Protein AF-R2SJ13-F1 (afdb_monomer_lite)

Structure (mmCIF, N/CA/C/O backbone):
data_AF-R2SJ13-F1
#
_entry.id   AF-R2SJ13-F1
#
loop_
_atom_site.group_PDB
_atom_site.id
_atom_site.type_symbol
_atom_site.label_atom_id
_atom_site.label_alt_id
_atom_site.label_comp_id
_atom_site.label_asym_id
_atom_site.label_entity_id
_atom_site.label_seq_id
_atom_site.pdbx_PDB_ins_code
_atom_site.Cartn_x
_atom_site.Cartn_y
_atom_site.Cartn_z
_atom_site.occupancy
_atom_site.B_iso_or_equiv
_atom_site.auth_seq_id
_atom_site.auth_comp_id
_atom_site.auth_asym_id
_atom_site.auth_atom_id
_atom_site.pdbx_PDB_model_num
ATOM 1 N N . MET A 1 1 ? 2.625 13.855 24.232 1.00 56.56 1 MET A N 1
ATOM 2 C CA . MET A 1 1 ? 3.523 14.333 23.166 1.00 56.56 1 MET A CA 1
ATOM 3 C C . MET A 1 1 ? 4.758 14.842 23.858 1.00 56.56 1 MET A C 1
ATOM 5 O O . MET A 1 1 ? 4.606 15.605 24.806 1.00 56.56 1 MET A O 1
ATOM 9 N N . ASN A 1 2 ? 5.931 14.376 23.457 1.00 61.00 2 ASN A N 1
ATOM 10 C CA . ASN A 1 2 ? 7.183 14.920 23.952 1.00 61.00 2 ASN A CA 1
ATOM 11 C C . ASN A 1 2 ? 7.449 16.258 23.220 1.00 61.00 2 ASN A C 1
ATOM 13 O O . ASN A 1 2 ? 7.548 16.245 21.994 1.00 61.00 2 ASN A O 1
ATOM 17 N N . PRO A 1 3 ? 7.509 17.419 23.908 1.00 66.62 3 PRO A N 1
ATOM 18 C CA . PRO A 1 3 ? 7.764 18.714 23.265 1.00 66.62 3 PRO A CA 1
ATOM 19 C C . PRO A 1 3 ? 9.236 18.900 22.865 1.00 66.62 3 PRO A C 1
ATOM 21 O O . PRO A 1 3 ? 9.603 19.948 22.341 1.00 66.62 3 PRO A O 1
ATOM 24 N N . LYS A 1 4 ? 10.088 17.912 23.151 1.00 76.06 4 LYS A N 1
ATOM 25 C CA . LYS A 1 4 ? 11.525 17.958 22.912 1.00 76.06 4 LYS A CA 1
ATOM 26 C C . LYS A 1 4 ? 11.822 17.884 21.413 1.00 76.06 4 LYS A C 1
ATOM 28 O O . LYS A 1 4 ? 11.434 16.935 20.730 1.00 76.06 4 LYS A O 1
ATOM 33 N N . THR A 1 5 ? 12.532 18.896 20.931 1.00 80.62 5 THR A N 1
ATOM 34 C CA . THR A 1 5 ? 13.135 18.920 19.599 1.00 80.62 5 THR A CA 1
ATOM 35 C C . THR A 1 5 ? 14.563 18.408 19.712 1.00 80.62 5 THR A C 1
ATOM 37 O O . THR A 1 5 ? 15.322 18.864 20.566 1.00 80.62 5 THR A O 1
ATOM 40 N N . TYR A 1 6 ? 14.925 17.454 18.862 1.00 83.44 6 TYR A N 1
ATOM 41 C CA . TYR A 1 6 ? 16.271 16.891 18.796 1.00 83.44 6 TYR A CA 1
ATOM 42 C C . TYR A 1 6 ? 16.962 17.468 17.573 1.00 83.44 6 TYR A C 1
ATOM 44 O O . TYR A 1 6 ? 16.476 17.274 16.463 1.00 83.44 6 TYR A O 1
ATOM 52 N N . GLU A 1 7 ? 18.078 18.154 17.777 1.00 86.19 7 GLU A N 1
ATOM 53 C CA . GLU A 1 7 ? 18.908 18.717 16.716 1.00 86.19 7 GLU A CA 1
ATOM 54 C C . GLU A 1 7 ? 20.268 18.030 16.736 1.00 86.19 7 GLU A C 1
ATOM 56 O O . GLU A 1 7 ? 20.915 17.935 17.780 1.00 86.19 7 GLU A O 1
ATOM 61 N N . PHE A 1 8 ? 20.673 17.486 15.595 1.00 86.50 8 PHE A N 1
ATOM 62 C CA . PHE A 1 8 ? 21.932 16.772 15.461 1.00 86.50 8 PHE A CA 1
ATOM 63 C C . PHE A 1 8 ? 22.395 16.763 14.010 1.00 86.50 8 PHE A C 1
ATOM 65 O O . PHE A 1 8 ? 21.634 16.975 13.067 1.00 86.50 8 PHE A O 1
ATOM 72 N N . THR A 1 9 ? 23.672 16.468 13.843 1.00 87.00 9 THR A N 1
ATOM 73 C CA . THR A 1 9 ? 24.300 16.316 12.539 1.00 87.00 9 THR A CA 1
ATOM 74 C C . THR A 1 9 ? 24.380 14.833 12.199 1.00 87.00 9 THR A C 1
ATOM 76 O O . THR A 1 9 ? 24.805 14.035 13.035 1.00 87.00 9 THR A O 1
ATOM 79 N N . ALA A 1 10 ? 23.982 14.451 10.986 1.00 86.50 10 ALA A N 1
ATOM 80 C CA . ALA A 1 10 ? 24.002 13.057 10.553 1.00 86.50 10 ALA A CA 1
ATOM 81 C C . ALA A 1 10 ? 24.515 12.894 9.124 1.00 86.50 10 ALA A C 1
ATOM 83 O O . ALA A 1 10 ? 24.257 13.721 8.251 1.00 86.50 10 ALA A O 1
ATOM 84 N N . GLU A 1 11 ? 25.219 11.790 8.893 1.00 88.94 11 GLU A N 1
ATOM 85 C CA . GLU A 1 11 ? 25.640 11.363 7.563 1.00 88.94 11 GLU A CA 1
ATOM 86 C C . GLU A 1 11 ? 24.497 10.623 6.858 1.00 88.94 11 GLU A C 1
ATOM 88 O O . GLU A 1 11 ? 23.836 9.751 7.434 1.00 88.94 11 GLU A O 1
ATOM 93 N N . ILE A 1 12 ? 24.273 10.955 5.588 1.00 88.50 12 ILE A N 1
ATOM 94 C CA . ILE A 1 12 ? 23.292 10.283 4.744 1.00 88.50 12 ILE A CA 1
ATOM 95 C C . ILE A 1 12 ? 23.829 8.906 4.347 1.00 88.50 12 ILE A C 1
ATOM 97 O O . ILE A 1 12 ? 24.702 8.787 3.490 1.00 88.50 12 ILE A O 1
ATOM 101 N N . LYS A 1 13 ? 23.242 7.837 4.882 1.00 85.81 13 LYS A N 1
ATOM 102 C CA . LYS A 1 13 ? 23.586 6.458 4.516 1.00 85.81 13 LYS A CA 1
ATOM 103 C C . LYS A 1 13 ? 22.750 5.975 3.337 1.00 85.81 13 LYS A C 1
ATOM 105 O O . LYS A 1 13 ? 21.549 6.240 3.245 1.00 85.81 13 LYS A O 1
ATOM 110 N N . LYS A 1 14 ? 23.382 5.246 2.415 1.00 84.81 14 LYS A N 1
ATOM 111 C CA . LYS A 1 14 ? 22.712 4.619 1.267 1.00 84.81 14 LYS A CA 1
ATOM 112 C C . LYS A 1 14 ? 22.215 3.225 1.643 1.00 84.81 14 LYS A C 1
ATOM 114 O O . LYS A 1 14 ? 22.939 2.463 2.273 1.00 84.81 14 LYS A O 1
ATOM 119 N N . VAL A 1 15 ? 21.019 2.857 1.193 1.00 78.19 15 VAL A N 1
ATOM 120 C CA . VAL A 1 15 ? 20.579 1.456 1.217 1.00 78.19 15 VAL A CA 1
ATOM 121 C C . VAL A 1 15 ? 21.262 0.718 0.062 1.00 78.19 15 VAL A C 1
ATOM 123 O O . VAL A 1 15 ? 21.173 1.151 -1.084 1.00 78.19 15 VAL A O 1
ATOM 126 N N . THR A 1 16 ? 21.953 -0.387 0.342 1.00 62.09 16 THR A N 1
ATOM 127 C CA . THR A 1 16 ? 22.788 -1.112 -0.637 1.00 62.09 16 THR A CA 1
ATOM 128 C C . THR A 1 16 ? 22.018 -1.645 -1.850 1.00 62.09 16 THR A C 1
ATOM 130 O O . THR A 1 16 ? 22.594 -1.720 -2.930 1.00 62.09 16 THR A O 1
ATOM 133 N N . ASP A 1 17 ? 20.713 -1.898 -1.711 1.00 60.38 17 ASP A N 1
ATOM 134 C CA . ASP A 1 17 ? 19.882 -2.530 -2.751 1.00 60.38 17 ASP A CA 1
ATOM 135 C C . ASP A 1 17 ? 18.768 -1.627 -3.322 1.00 60.38 17 ASP A C 1
ATOM 137 O O . ASP A 1 17 ? 18.013 -2.039 -4.202 1.00 60.38 17 ASP A O 1
ATOM 141 N N . LEU A 1 18 ? 18.628 -0.389 -2.832 1.00 69.81 18 LEU A N 1
ATOM 142 C CA . LEU A 1 18 ? 17.557 0.538 -3.225 1.00 69.81 18 LEU A CA 1
ATOM 143 C C . LEU A 1 18 ? 18.105 1.959 -3.418 1.00 69.81 18 LEU A C 1
ATOM 145 O O . LEU A 1 18 ? 19.034 2.369 -2.733 1.00 69.81 18 LEU A O 1
ATOM 149 N N . ASP A 1 19 ? 17.460 2.782 -4.258 1.00 67.06 19 ASP A N 1
ATOM 150 C CA . ASP A 1 19 ? 17.738 4.237 -4.356 1.00 67.06 19 ASP A CA 1
ATOM 151 C C . ASP A 1 19 ? 17.250 5.019 -3.108 1.00 67.06 19 ASP A C 1
ATOM 153 O O . ASP A 1 19 ? 16.978 6.220 -3.147 1.00 67.06 19 ASP A O 1
ATOM 157 N N . GLY A 1 20 ? 17.083 4.321 -1.983 1.00 75.00 20 GLY A N 1
ATOM 158 C CA . GLY A 1 20 ? 16.737 4.880 -0.688 1.00 75.00 20 GLY A CA 1
ATOM 159 C C . GLY A 1 20 ? 17.986 5.346 0.049 1.00 75.00 20 GLY A C 1
ATOM 160 O O . GLY A 1 20 ? 19.031 4.697 0.012 1.00 75.00 20 GLY A O 1
ATOM 161 N N . ALA A 1 21 ? 17.858 6.466 0.746 1.00 84.19 21 ALA A N 1
ATOM 162 C CA . ALA A 1 21 ? 18.832 6.904 1.727 1.00 84.19 21 ALA A CA 1
ATOM 163 C C . ALA A 1 21 ? 18.150 7.028 3.090 1.00 84.19 21 ALA A C 1
ATOM 165 O O . ALA A 1 21 ? 16.925 7.152 3.171 1.00 84.19 21 ALA A O 1
ATOM 166 N N . TYR A 1 22 ? 18.927 6.976 4.157 1.00 86.31 22 TYR A N 1
ATOM 167 C CA . TYR A 1 22 ? 18.444 7.162 5.516 1.00 86.31 22 TYR A CA 1
ATOM 168 C C . TYR A 1 22 ? 19.508 7.854 6.355 1.00 86.31 22 TYR A C 1
ATOM 170 O O . TYR A 1 22 ? 20.687 7.842 6.014 1.00 86.31 22 TYR A O 1
ATOM 178 N N . ILE A 1 23 ? 19.076 8.444 7.458 1.00 87.50 23 ILE A N 1
ATOM 179 C CA . ILE A 1 23 ? 19.970 8.923 8.508 1.00 87.50 23 ILE A CA 1
ATOM 180 C C . ILE A 1 23 ? 19.674 8.166 9.796 1.00 87.50 23 ILE A C 1
ATOM 182 O O . ILE A 1 23 ? 18.545 7.722 10.038 1.00 87.50 23 ILE A O 1
ATOM 186 N N . GLU A 1 24 ? 20.712 7.986 10.599 1.00 84.19 24 GLU A N 1
ATOM 187 C CA . GLU A 1 24 ? 20.614 7.352 11.906 1.00 84.19 24 GLU A CA 1
ATOM 188 C C . GLU A 1 24 ? 20.291 8.401 12.958 1.00 84.19 24 GLU A C 1
ATOM 190 O O . GLU A 1 24 ? 20.903 9.464 13.010 1.00 84.19 24 GLU A O 1
ATOM 195 N N . PHE A 1 25 ? 19.304 8.093 13.790 1.00 83.12 25 PHE A N 1
ATOM 196 C CA . PHE A 1 25 ? 18.961 8.900 14.942 1.00 83.12 25 PHE A CA 1
ATOM 197 C C . PHE A 1 25 ? 19.855 8.473 16.118 1.00 83.12 25 PHE A C 1
ATOM 199 O O . PHE A 1 25 ? 19.801 7.301 16.506 1.00 83.12 25 PHE A O 1
ATOM 206 N N . PRO A 1 26 ? 20.685 9.377 16.673 1.00 76.75 26 PRO A N 1
ATOM 207 C CA . PRO A 1 26 ? 21.713 9.021 17.653 1.00 76.75 26 PRO A CA 1
ATOM 208 C C . PRO A 1 26 ? 21.170 8.779 19.070 1.00 76.75 26 PRO A C 1
ATOM 210 O O . PRO A 1 26 ? 21.917 8.315 19.925 1.00 76.75 26 PRO A O 1
ATOM 213 N N . TYR A 1 27 ? 19.890 9.071 19.330 1.00 74.38 27 TYR A N 1
ATOM 214 C CA . TYR A 1 27 ? 19.260 8.888 20.642 1.00 74.38 27 TYR A CA 1
ATOM 215 C C . TYR A 1 27 ? 18.411 7.607 20.700 1.00 74.38 27 TYR A C 1
ATOM 217 O O . TYR A 1 27 ? 17.867 7.149 19.687 1.00 74.38 27 TYR A O 1
ATOM 225 N N . ASP A 1 28 ? 18.245 7.035 21.896 1.00 68.50 28 ASP A N 1
ATOM 226 C CA . ASP A 1 28 ? 17.382 5.868 22.084 1.00 68.50 28 ASP A CA 1
ATOM 227 C C . ASP A 1 28 ? 15.898 6.274 22.086 1.00 68.50 28 ASP A C 1
ATOM 229 O O . ASP A 1 28 ? 15.351 6.811 23.049 1.00 68.50 28 ASP A O 1
ATOM 233 N N . VAL A 1 29 ? 15.209 5.983 20.982 1.00 67.31 29 VAL A N 1
ATOM 234 C CA . VAL A 1 29 ? 13.774 6.269 20.813 1.00 67.31 29 VAL A CA 1
ATOM 235 C C . VAL A 1 29 ? 12.906 5.489 21.806 1.00 67.31 29 VAL A C 1
ATOM 237 O O . VAL A 1 29 ? 11.805 5.933 22.131 1.00 67.31 29 VAL A O 1
ATOM 240 N N . LYS A 1 30 ? 13.362 4.331 22.306 1.00 62.84 30 LYS A N 1
ATOM 241 C CA . LYS A 1 30 ? 12.606 3.545 23.288 1.00 62.84 30 LYS A CA 1
ATOM 242 C C . LYS A 1 30 ? 12.596 4.240 24.648 1.00 62.84 30 LYS A C 1
ATOM 244 O O . LYS A 1 30 ? 11.553 4.230 25.297 1.00 62.84 30 LYS A O 1
ATOM 249 N N . GLU A 1 31 ? 13.706 4.860 25.037 1.00 63.66 31 GLU A N 1
ATOM 250 C CA . GLU A 1 31 ? 13.796 5.663 26.262 1.00 63.66 31 GLU A CA 1
ATOM 251 C C . GLU A 1 31 ? 13.065 7.004 26.112 1.00 63.66 31 GLU A C 1
ATOM 253 O O . GLU A 1 31 ? 12.324 7.407 27.003 1.00 63.66 31 GLU A O 1
ATOM 258 N N . GLU A 1 32 ? 13.203 7.665 24.960 1.00 66.06 32 GLU A N 1
ATOM 259 C CA . GLU A 1 32 ? 12.683 9.025 24.753 1.00 66.06 32 GLU A CA 1
ATOM 260 C C . GLU A 1 32 ? 11.190 9.081 24.360 1.00 66.06 32 GLU A C 1
ATOM 262 O O . GLU A 1 32 ? 10.504 10.062 24.657 1.00 66.06 32 GLU A O 1
ATOM 267 N N . PHE A 1 33 ? 10.661 8.048 23.691 1.00 63.84 33 PHE A N 1
ATOM 268 C CA . PHE A 1 33 ? 9.288 8.044 23.155 1.00 63.84 33 PHE A CA 1
ATOM 269 C C . PHE A 1 33 ? 8.451 6.817 23.550 1.00 63.84 33 PHE A C 1
ATOM 271 O O . PHE A 1 33 ? 7.245 6.793 23.282 1.00 63.84 33 PHE A O 1
ATOM 278 N N . GLY A 1 34 ? 9.049 5.780 24.152 1.00 62.34 34 GLY A N 1
ATOM 279 C CA . GLY A 1 34 ? 8.336 4.595 24.653 1.00 62.34 34 GLY A CA 1
ATOM 280 C C . GLY A 1 34 ? 7.628 3.741 23.587 1.00 62.34 34 GLY A C 1
ATOM 281 O O . GLY A 1 34 ? 6.822 2.875 23.928 1.00 62.34 34 GLY A O 1
ATOM 282 N N . LYS A 1 35 ? 7.878 3.978 22.290 1.00 65.31 35 LYS A N 1
ATOM 283 C CA . LYS A 1 35 ? 7.162 3.355 21.160 1.00 65.31 35 LYS A CA 1
ATOM 284 C C . LYS A 1 35 ? 8.138 2.918 20.067 1.00 65.31 35 LYS A C 1
ATOM 286 O O . LYS A 1 35 ? 9.098 3.614 19.771 1.00 65.31 35 LYS A O 1
ATOM 291 N N . GLY A 1 36 ? 7.857 1.787 19.411 1.00 64.50 36 GLY A N 1
ATOM 292 C CA . GLY A 1 36 ? 8.719 1.240 18.347 1.00 64.50 36 GLY A CA 1
ATOM 293 C C . GLY A 1 36 ? 8.619 1.946 16.985 1.00 64.50 36 GLY A C 1
ATOM 294 O O . GLY A 1 36 ? 9.509 1.802 16.149 1.00 64.50 36 GLY A O 1
ATOM 295 N N . ARG A 1 37 ? 7.542 2.704 16.743 1.00 76.88 37 ARG A N 1
ATOM 296 C CA . ARG A 1 37 ? 7.377 3.567 15.566 1.00 76.88 37 ARG A CA 1
ATOM 297 C C . ARG A 1 37 ? 6.822 4.905 16.020 1.00 76.88 37 ARG A C 1
ATOM 299 O O . ARG A 1 37 ? 5.731 4.946 16.586 1.00 76.88 37 ARG A O 1
ATOM 306 N N . VAL A 1 38 ? 7.547 5.979 15.731 1.00 79.25 38 VAL A N 1
ATOM 307 C CA . VAL A 1 38 ? 7.180 7.330 16.168 1.00 79.25 38 VAL A CA 1
ATOM 308 C C . VAL A 1 38 ? 6.960 8.202 14.936 1.00 79.25 38 VAL A C 1
ATOM 310 O O . VAL A 1 38 ? 7.889 8.349 14.140 1.00 79.25 38 VAL A O 1
ATOM 313 N N . PRO A 1 39 ? 5.748 8.737 14.708 1.00 82.19 39 PRO A N 1
ATOM 314 C CA . PRO A 1 39 ? 5.535 9.742 13.677 1.00 82.19 39 PRO A CA 1
ATOM 315 C C . PRO A 1 39 ? 6.231 11.039 14.097 1.00 82.19 39 PRO A C 1
ATOM 317 O O . PRO A 1 39 ? 6.030 11.532 15.206 1.00 82.19 39 PRO A O 1
ATOM 320 N N . VAL A 1 40 ? 7.051 11.584 13.207 1.00 86.38 40 VAL A N 1
ATOM 321 C CA . VAL A 1 40 ? 7.852 12.776 13.489 1.00 86.38 40 VAL A CA 1
ATOM 322 C C . VAL A 1 40 ? 7.752 13.767 12.344 1.00 86.38 40 VAL A C 1
ATOM 324 O O . VAL A 1 40 ? 7.585 13.369 11.189 1.00 86.38 40 VAL A O 1
ATOM 327 N N . THR A 1 41 ? 7.897 15.041 12.669 1.00 86.62 41 THR A N 1
ATOM 328 C CA . THR A 1 41 ? 8.238 16.083 11.705 1.00 86.62 41 THR A CA 1
ATOM 329 C C . THR A 1 41 ? 9.734 16.322 11.838 1.00 86.62 41 THR A C 1
ATOM 331 O O . THR A 1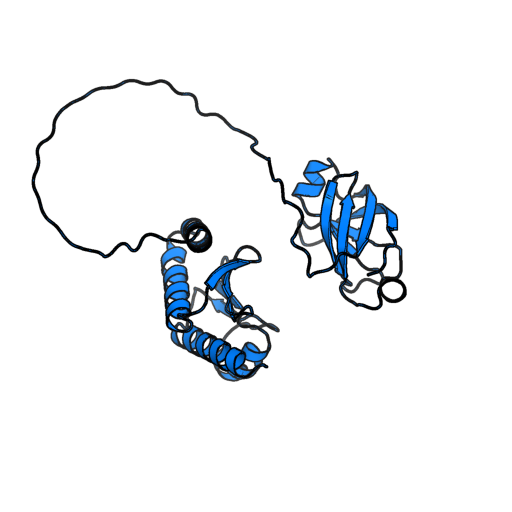 41 ? 10.225 16.622 12.925 1.00 86.62 41 THR A O 1
ATOM 334 N N . ALA A 1 42 ? 10.463 16.105 10.750 1.00 87.25 42 ALA A N 1
ATOM 335 C CA . ALA A 1 42 ? 11.895 16.329 10.668 1.00 87.25 42 ALA A CA 1
ATOM 336 C C . ALA A 1 42 ? 12.198 17.511 9.746 1.00 87.25 42 ALA A C 1
ATOM 338 O O . ALA A 1 42 ? 11.413 17.804 8.849 1.00 87.25 42 ALA A O 1
ATOM 339 N N . THR A 1 43 ? 13.339 18.167 9.915 1.00 85.56 43 THR A N 1
ATOM 340 C CA . THR A 1 43 ? 13.899 19.044 8.882 1.00 85.56 43 THR A CA 1
ATOM 341 C C . THR A 1 43 ? 15.291 18.564 8.515 1.00 85.56 43 THR A C 1
ATOM 343 O O . THR A 1 43 ? 16.029 18.108 9.382 1.00 85.56 43 THR A O 1
ATOM 346 N N . PHE A 1 44 ? 15.629 18.632 7.232 1.00 87.12 44 PHE A N 1
ATOM 347 C CA . PHE A 1 44 ? 16.949 18.301 6.704 1.00 87.12 44 PHE A CA 1
ATOM 348 C C . PHE A 1 44 ? 17.513 19.554 6.046 1.00 87.12 44 PHE A C 1
ATOM 350 O O . PHE A 1 44 ? 16.927 20.018 5.071 1.00 87.12 44 PHE A O 1
ATOM 357 N N . ASP A 1 45 ? 18.576 20.140 6.602 1.00 83.50 45 ASP A N 1
ATOM 358 C CA . ASP A 1 45 ? 19.122 21.442 6.179 1.00 83.50 45 ASP A CA 1
ATOM 359 C C . ASP A 1 45 ? 18.013 22.510 5.974 1.00 83.50 45 ASP A C 1
ATOM 361 O O . ASP A 1 45 ? 18.018 23.284 5.017 1.00 83.50 45 ASP A O 1
ATOM 365 N N . GLY A 1 46 ? 17.004 22.511 6.858 1.00 76.81 46 GLY A N 1
ATOM 366 C CA . GLY A 1 46 ? 15.851 23.421 6.822 1.00 76.81 46 GLY A CA 1
ATOM 367 C C . GLY A 1 46 ? 14.654 22.964 5.973 1.00 76.81 46 GLY A C 1
ATOM 368 O O . GLY A 1 46 ? 13.587 23.574 6.054 1.00 76.81 46 GLY A O 1
ATOM 369 N N . LEU A 1 47 ? 14.766 21.877 5.201 1.00 77.25 47 LEU A N 1
ATOM 370 C CA . LEU A 1 47 ? 13.661 21.336 4.404 1.00 77.25 47 LEU A CA 1
ATOM 371 C C . LEU A 1 47 ? 12.809 20.374 5.241 1.00 77.25 47 LEU A C 1
ATOM 373 O O . LEU A 1 47 ? 13.266 19.300 5.635 1.00 77.25 47 LEU A O 1
ATOM 377 N N . ALA A 1 48 ? 11.561 20.764 5.505 1.00 81.25 48 ALA A N 1
ATOM 378 C CA . ALA A 1 48 ? 10.636 20.001 6.336 1.00 81.25 48 ALA A CA 1
ATOM 379 C C . ALA A 1 48 ? 10.157 18.698 5.673 1.00 81.25 48 ALA A C 1
ATOM 381 O O . ALA A 1 48 ? 9.798 18.649 4.496 1.00 81.25 48 ALA A O 1
ATOM 382 N N . TYR A 1 49 ? 10.100 17.639 6.470 1.00 83.81 49 TYR A N 1
ATOM 383 C CA . TYR A 1 49 ? 9.704 16.302 6.075 1.00 83.81 49 TYR A CA 1
ATOM 384 C C . TYR A 1 49 ? 8.941 15.600 7.194 1.00 83.81 49 TYR A C 1
ATOM 386 O O . TYR A 1 49 ? 9.479 15.311 8.261 1.00 83.81 49 TYR A O 1
ATOM 394 N N . ASP A 1 50 ? 7.699 15.227 6.907 1.00 84.00 50 ASP A N 1
ATOM 395 C CA . ASP A 1 50 ? 6.925 14.366 7.791 1.00 84.00 50 ASP A CA 1
ATOM 396 C C . ASP A 1 50 ? 7.258 12.897 7.527 1.00 84.00 50 ASP A C 1
ATOM 398 O O . ASP A 1 50 ? 7.005 12.354 6.446 1.00 84.00 50 ASP A O 1
ATOM 402 N N . GLY A 1 51 ? 7.790 12.235 8.550 1.00 84.06 51 GLY A N 1
ATOM 403 C CA . GLY A 1 51 ? 8.272 10.867 8.468 1.00 84.06 51 GLY A CA 1
ATOM 404 C C . GLY A 1 51 ? 7.854 10.006 9.653 1.00 84.06 51 GLY A C 1
ATOM 405 O O . GLY A 1 51 ? 6.948 10.304 10.434 1.00 84.06 51 GLY A O 1
ATOM 406 N N . SER A 1 52 ? 8.511 8.860 9.776 1.00 83.00 52 SER A N 1
ATOM 407 C CA . SER A 1 52 ? 8.442 8.046 10.983 1.00 83.00 52 SER A CA 1
ATOM 408 C C . SER A 1 52 ? 9.837 7.561 11.329 1.00 83.00 52 SER A C 1
ATOM 410 O O . SER A 1 52 ? 10.529 7.048 10.450 1.00 83.00 52 SER A O 1
ATOM 412 N N . LEU A 1 53 ? 10.208 7.671 12.602 1.00 83.00 53 LEU A N 1
ATOM 413 C CA . LEU A 1 53 ? 11.339 6.935 13.145 1.00 83.00 53 LEU A CA 1
ATOM 414 C C . LEU A 1 53 ? 10.948 5.460 13.231 1.00 83.00 53 LEU A C 1
ATOM 416 O O . LEU A 1 53 ? 9.912 5.112 13.810 1.00 83.00 53 LEU A O 1
ATOM 420 N N . VAL A 1 54 ? 11.756 4.604 12.611 1.00 80.31 54 VAL A N 1
ATOM 421 C CA . VAL A 1 54 ? 11.553 3.152 12.565 1.00 80.31 54 VAL A CA 1
ATOM 422 C C . VAL A 1 54 ? 12.837 2.427 12.943 1.00 80.31 54 VAL A C 1
ATOM 424 O O . VAL A 1 54 ? 13.936 2.917 12.694 1.00 80.31 54 VAL A O 1
ATOM 427 N N . ARG A 1 55 ? 12.707 1.231 13.519 1.00 72.62 55 ARG A N 1
ATOM 428 C CA . ARG A 1 55 ? 13.839 0.340 13.795 1.00 72.62 55 ARG A CA 1
ATOM 429 C C . ARG A 1 55 ? 13.874 -0.778 12.754 1.00 72.62 55 ARG A C 1
ATOM 431 O O . ARG A 1 55 ? 12.971 -1.610 12.715 1.00 72.62 55 ARG A O 1
ATOM 438 N N . MET A 1 56 ? 14.898 -0.801 11.903 1.00 58.72 56 MET A N 1
ATOM 439 C CA . MET A 1 56 ? 15.042 -1.793 10.828 1.00 58.72 56 MET A CA 1
ATOM 440 C C . MET A 1 56 ? 16.295 -2.648 11.019 1.00 58.72 56 MET A C 1
ATOM 442 O O . MET A 1 56 ? 17.308 -2.383 10.390 1.00 58.72 56 MET A O 1
ATOM 446 N N . LYS A 1 57 ? 16.239 -3.684 11.872 1.00 51.06 57 LYS A N 1
ATOM 447 C CA . LYS A 1 57 ? 17.347 -4.643 12.135 1.00 51.06 57 LYS A CA 1
ATOM 448 C C . LYS A 1 57 ? 18.708 -4.025 12.542 1.00 51.06 57 LYS A C 1
ATOM 450 O O . LYS A 1 57 ? 19.645 -4.767 12.803 1.00 51.06 57 LYS A O 1
ATOM 455 N N . THR A 1 58 ? 18.807 -2.705 12.646 1.00 55.44 58 THR A N 1
ATOM 456 C CA . THR A 1 58 ? 19.938 -1.929 13.156 1.00 55.44 58 THR A CA 1
ATOM 457 C C . THR A 1 58 ? 19.807 -1.715 14.671 1.00 55.44 58 THR A C 1
ATOM 459 O O . THR A 1 58 ? 18.690 -1.766 15.212 1.00 55.44 58 THR A O 1
ATOM 462 N N . PRO A 1 59 ? 20.920 -1.460 15.388 1.00 59.03 59 PRO A N 1
ATOM 463 C CA . PRO A 1 59 ? 20.862 -1.073 16.798 1.00 59.03 59 PRO A CA 1
ATOM 464 C C . PRO A 1 59 ? 20.163 0.285 16.986 1.00 59.03 59 PRO A C 1
ATOM 466 O O . PRO A 1 59 ? 19.442 0.454 17.966 1.00 59.03 59 PRO A O 1
ATOM 469 N N . CYS A 1 60 ? 20.285 1.193 16.009 1.00 66.94 60 CYS A N 1
ATOM 470 C CA . CYS A 1 60 ? 19.742 2.554 16.051 1.00 66.94 60 CYS A CA 1
ATOM 471 C C . CYS A 1 60 ? 18.425 2.697 15.267 1.00 66.94 60 CYS A C 1
ATOM 473 O O . CYS A 1 60 ? 18.149 1.929 14.337 1.00 66.94 60 CYS A O 1
ATOM 475 N N . HIS A 1 61 ? 17.619 3.700 15.627 1.00 76.44 61 HIS A N 1
ATOM 476 C CA . HIS A 1 61 ? 16.434 4.089 14.859 1.00 76.44 61 HIS A CA 1
ATOM 477 C C . HIS A 1 61 ? 16.850 4.924 13.650 1.00 76.44 61 HIS A C 1
ATOM 479 O O . HIS A 1 61 ? 17.826 5.667 13.705 1.00 76.44 61 HIS A O 1
ATOM 485 N N . ILE A 1 62 ? 16.106 4.801 12.557 1.00 83.62 62 ILE A N 1
ATOM 486 C CA . ILE A 1 62 ? 16.398 5.500 11.309 1.00 83.62 62 ILE A CA 1
ATOM 487 C C . ILE A 1 62 ? 15.184 6.291 10.839 1.00 83.62 62 ILE A C 1
ATOM 489 O O . ILE A 1 62 ? 14.034 5.915 11.097 1.00 83.62 62 ILE A O 1
ATOM 493 N N . ILE A 1 63 ? 15.447 7.361 10.096 1.00 85.50 63 ILE A N 1
ATOM 494 C CA . ILE A 1 63 ? 14.443 8.068 9.304 1.00 85.50 63 ILE A CA 1
ATOM 495 C C . ILE A 1 63 ? 14.880 8.069 7.840 1.00 85.50 63 ILE A C 1
ATOM 497 O O . ILE A 1 63 ? 16.031 8.346 7.503 1.00 85.50 63 ILE A O 1
ATOM 501 N N . GLY A 1 64 ? 13.952 7.691 6.961 1.00 85.44 64 GLY A N 1
ATOM 502 C CA . GLY A 1 64 ? 14.207 7.630 5.526 1.00 85.44 64 GLY A CA 1
ATOM 503 C C . GLY A 1 64 ? 14.295 9.024 4.914 1.00 85.44 64 GLY A C 1
ATOM 504 O O . GLY A 1 64 ? 13.413 9.852 5.137 1.00 85.44 64 GLY A O 1
ATOM 505 N N . LEU A 1 65 ? 15.319 9.238 4.093 1.00 84.19 65 LEU A N 1
ATOM 506 C CA . LEU A 1 65 ? 15.560 10.462 3.345 1.00 84.19 65 LEU A CA 1
ATOM 507 C C . LEU A 1 65 ? 15.237 10.234 1.861 1.00 84.19 65 LEU A C 1
ATOM 509 O O . LEU A 1 65 ? 15.936 9.518 1.133 1.00 84.19 65 LEU A O 1
ATOM 513 N N . ARG A 1 66 ? 14.132 10.829 1.403 1.00 82.88 66 ARG A N 1
ATOM 514 C CA . ARG A 1 66 ? 13.646 10.660 0.027 1.00 82.88 66 ARG A CA 1
ATOM 515 C C . ARG A 1 66 ? 14.564 11.367 -0.982 1.00 82.88 66 ARG A C 1
ATOM 517 O O . ARG A 1 66 ? 15.341 12.259 -0.650 1.00 82.88 66 ARG A O 1
ATOM 524 N N . LYS A 1 67 ? 14.513 10.919 -2.239 1.00 81.44 67 LYS A N 1
ATOM 525 C CA . LYS A 1 67 ? 15.366 11.419 -3.334 1.00 81.44 67 LYS A CA 1
ATOM 526 C C . LYS A 1 67 ? 15.107 12.886 -3.682 1.00 81.44 67 LYS A C 1
ATOM 528 O O . LYS A 1 67 ? 16.042 13.617 -3.971 1.00 81.44 67 LYS A O 1
ATOM 533 N N . ASP A 1 68 ? 13.847 13.293 -3.660 1.00 78.75 68 ASP A N 1
ATOM 534 C CA . ASP A 1 68 ? 13.408 14.671 -3.881 1.00 78.75 68 ASP A CA 1
ATOM 535 C C . ASP A 1 68 ? 13.921 15.620 -2.795 1.00 78.75 68 ASP A C 1
ATOM 537 O O . ASP A 1 68 ? 14.381 16.707 -3.116 1.00 78.75 68 ASP A O 1
ATOM 541 N N . ILE A 1 69 ? 13.929 15.182 -1.535 1.00 82.88 69 ILE A N 1
ATOM 542 C CA . ILE A 1 69 ? 14.502 15.952 -0.423 1.00 82.88 69 ILE A CA 1
ATOM 543 C C . ILE A 1 69 ? 16.008 16.113 -0.612 1.00 82.88 69 ILE A C 1
ATOM 545 O O . ILE A 1 69 ? 16.497 17.233 -0.570 1.00 82.88 69 ILE A O 1
ATOM 549 N N . ARG A 1 70 ? 16.725 15.016 -0.906 1.00 84.25 70 ARG A N 1
ATOM 550 C CA . ARG A 1 70 ? 18.162 15.038 -1.241 1.00 84.25 70 ARG A CA 1
ATOM 551 C C . ARG A 1 70 ? 18.476 16.006 -2.380 1.00 84.25 70 ARG A C 1
ATOM 553 O O . ARG A 1 70 ? 19.400 16.802 -2.269 1.00 84.25 70 ARG A O 1
ATOM 560 N N . ALA A 1 71 ? 17.680 15.966 -3.447 1.00 82.06 71 ALA A N 1
ATOM 561 C CA . ALA A 1 71 ? 17.810 16.894 -4.564 1.00 82.06 71 ALA A CA 1
ATOM 562 C C . ALA A 1 71 ? 17.512 18.346 -4.152 1.00 82.06 71 ALA A C 1
ATOM 564 O O . ALA A 1 71 ? 18.194 19.252 -4.618 1.00 82.06 71 ALA A O 1
ATOM 565 N N . GLY A 1 72 ? 16.532 18.563 -3.268 1.00 79.19 72 GLY A N 1
ATOM 566 C CA . GLY A 1 72 ? 16.156 19.881 -2.754 1.00 79.19 72 GLY A CA 1
ATOM 567 C C . GLY A 1 72 ? 17.219 20.532 -1.868 1.00 79.19 72 GLY A C 1
ATOM 568 O O . GLY A 1 72 ? 17.384 21.744 -1.926 1.00 79.19 72 GLY A O 1
ATOM 569 N N . ILE A 1 73 ? 17.970 19.735 -1.103 1.00 84.19 73 ILE A N 1
ATOM 570 C CA . ILE A 1 73 ? 19.084 20.212 -0.262 1.00 84.19 73 ILE A CA 1
ATOM 571 C C . ILE A 1 73 ? 20.451 20.113 -0.961 1.00 84.19 73 ILE A C 1
ATOM 573 O O . ILE A 1 73 ? 21.458 20.554 -0.418 1.00 84.19 73 ILE A O 1
ATOM 577 N N . GLY A 1 74 ? 20.502 19.533 -2.165 1.00 83.50 74 GLY A N 1
ATOM 578 C CA . GLY A 1 74 ? 21.737 19.355 -2.933 1.00 83.50 74 GLY A CA 1
ATOM 579 C C . GLY A 1 74 ? 22.729 18.368 -2.310 1.00 83.50 74 GLY A C 1
ATOM 580 O O . GLY A 1 74 ? 23.933 18.548 -2.471 1.00 83.50 74 GLY A O 1
ATOM 581 N N . LYS A 1 75 ? 22.243 17.346 -1.592 1.00 87.12 75 LYS A N 1
ATOM 582 C CA . LYS A 1 75 ? 23.070 16.383 -0.841 1.00 87.12 75 LYS A CA 1
ATOM 583 C C . LYS A 1 75 ? 22.883 14.956 -1.341 1.00 87.12 75 LYS A C 1
ATOM 585 O O . LYS A 1 75 ? 21.800 14.562 -1.780 1.00 87.12 75 LYS A O 1
ATOM 590 N N . GLN A 1 76 ? 23.927 14.152 -1.226 1.00 84.94 76 GLN A N 1
ATOM 591 C CA . GLN A 1 76 ? 23.986 12.761 -1.671 1.00 84.94 76 GLN A CA 1
ATOM 592 C C . GLN A 1 76 ? 24.421 11.826 -0.532 1.00 84.94 76 GLN A C 1
ATOM 594 O O . GLN A 1 76 ? 24.891 12.288 0.505 1.00 84.94 76 GLN A O 1
ATOM 599 N N . PRO A 1 77 ? 24.222 10.499 -0.663 1.00 87.00 77 PRO A N 1
ATOM 600 C CA . PRO A 1 77 ? 24.730 9.567 0.336 1.00 87.00 77 PRO A CA 1
ATOM 601 C C . PRO A 1 77 ? 26.245 9.710 0.522 1.00 87.00 77 PRO A C 1
ATOM 603 O O . PRO A 1 77 ? 26.973 9.750 -0.468 1.00 87.00 77 PRO A O 1
ATOM 606 N N . GLY A 1 78 ? 26.688 9.780 1.776 1.00 85.06 78 GLY A N 1
ATOM 607 C CA . GLY A 1 78 ? 28.045 10.146 2.188 1.00 85.06 78 GLY A CA 1
ATOM 608 C C . GLY A 1 78 ? 28.183 11.604 2.644 1.00 85.06 78 GLY A C 1
ATOM 609 O O . GLY A 1 78 ? 29.150 11.933 3.322 1.00 85.06 78 GLY A O 1
ATOM 610 N N . ASP A 1 79 ? 27.217 12.473 2.327 1.00 85.44 79 ASP A N 1
ATOM 611 C CA . ASP A 1 79 ? 27.228 13.851 2.815 1.00 85.44 79 ASP A CA 1
ATOM 612 C C . ASP A 1 79 ? 26.620 13.967 4.212 1.00 85.44 79 ASP A C 1
ATOM 614 O O . ASP A 1 79 ? 25.686 13.254 4.592 1.00 85.44 79 ASP A O 1
ATOM 618 N N . THR A 1 80 ? 27.107 14.964 4.939 1.00 87.88 80 THR A N 1
ATOM 619 C CA . THR A 1 80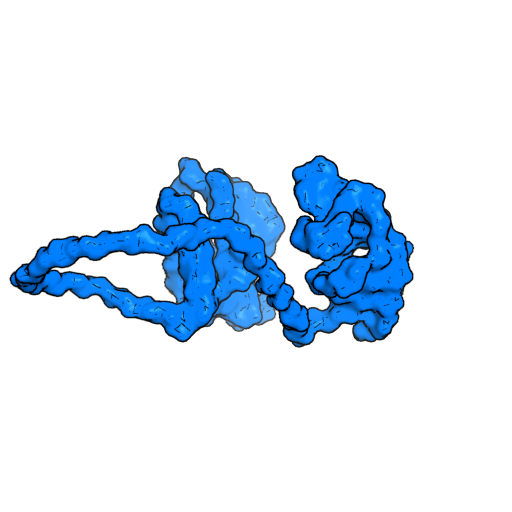 ? 26.616 15.341 6.258 1.00 87.88 80 THR A CA 1
ATOM 620 C C . THR A 1 80 ? 25.569 16.454 6.157 1.00 87.88 80 THR A C 1
ATOM 622 O O . THR A 1 80 ? 25.763 17.437 5.425 1.00 87.88 80 THR A O 1
ATOM 625 N N . ILE A 1 81 ? 24.472 16.303 6.905 1.00 87.94 81 ILE A N 1
ATOM 626 C CA . ILE A 1 81 ? 23.348 17.248 6.968 1.00 87.94 81 ILE A CA 1
ATOM 627 C C . ILE A 1 81 ? 22.963 17.579 8.412 1.00 87.94 81 ILE A C 1
ATOM 629 O O . ILE A 1 81 ? 23.153 16.761 9.318 1.00 87.94 81 ILE A O 1
ATOM 633 N N . GLN A 1 82 ? 22.399 18.767 8.617 1.00 86.81 82 GLN A N 1
ATOM 634 C CA . GLN A 1 82 ? 21.747 19.141 9.868 1.00 86.81 82 GLN A CA 1
ATOM 635 C C . GLN A 1 82 ? 20.324 18.598 9.887 1.00 86.81 82 GLN A C 1
ATOM 637 O O . GLN A 1 82 ? 19.566 18.760 8.926 1.00 86.81 82 GLN A O 1
ATOM 642 N N . VAL A 1 83 ? 19.966 17.944 10.988 1.00 88.69 83 VAL A N 1
ATOM 643 C CA . VAL A 1 83 ? 18.662 17.317 11.158 1.00 88.69 83 VAL A CA 1
ATOM 644 C C . VAL A 1 83 ? 18.017 17.792 12.444 1.00 88.69 83 VAL A C 1
ATOM 646 O O . VAL A 1 83 ? 18.596 17.656 13.520 1.00 88.69 83 VAL A O 1
ATOM 649 N N . THR A 1 84 ? 16.783 18.279 12.340 1.00 86.62 84 THR A N 1
ATOM 650 C CA . THR A 1 84 ? 15.915 18.465 13.508 1.00 86.62 84 THR A CA 1
ATOM 651 C C . THR A 1 84 ? 14.773 17.467 13.467 1.00 86.62 84 THR A C 1
ATOM 653 O O . THR A 1 84 ? 14.272 17.159 12.390 1.00 86.62 84 THR A O 1
ATOM 656 N N . ILE A 1 85 ? 14.372 16.919 14.613 1.00 87.25 85 ILE A N 1
ATOM 657 C CA . ILE A 1 85 ? 13.271 15.955 14.723 1.00 87.25 85 ILE A CA 1
ATOM 658 C C . ILE A 1 85 ? 12.393 16.306 15.918 1.00 87.25 85 ILE A C 1
ATOM 660 O O . ILE A 1 85 ? 12.893 16.524 17.021 1.00 87.25 85 ILE A O 1
ATOM 664 N N . GLN A 1 86 ? 11.078 16.286 15.706 1.00 84.44 86 GLN A N 1
ATOM 665 C CA . GLN A 1 86 ? 10.070 16.485 16.742 1.00 84.44 86 GLN A CA 1
ATOM 666 C C . GLN A 1 86 ? 8.938 15.451 16.605 1.00 84.44 86 GLN A C 1
ATOM 668 O O . GLN A 1 86 ? 8.484 15.166 15.494 1.00 84.44 86 GLN A O 1
ATOM 673 N N . GLU A 1 87 ? 8.467 14.874 17.719 1.00 83.00 87 GLU A N 1
ATOM 674 C CA . GLU A 1 87 ? 7.290 13.984 17.708 1.00 83.00 87 GLU A CA 1
ATOM 675 C C . GLU A 1 87 ? 6.041 14.770 17.304 1.00 83.00 87 GLU A C 1
ATOM 677 O O . GLU A 1 87 ? 5.746 15.822 17.872 1.00 83.00 87 GLU A O 1
ATOM 682 N N . ARG A 1 88 ? 5.281 14.234 16.342 1.00 78.50 88 ARG A N 1
ATOM 683 C CA . ARG A 1 88 ? 4.014 14.829 15.900 1.00 78.50 88 ARG A CA 1
ATOM 684 C C . ARG A 1 88 ? 2.828 13.989 16.370 1.00 78.50 88 ARG A C 1
ATOM 686 O O . ARG A 1 88 ? 2.897 12.760 16.390 1.00 78.50 88 ARG A O 1
ATOM 693 N N . ASP A 1 89 ? 1.697 14.635 16.648 1.00 67.81 89 ASP A N 1
ATOM 694 C CA . ASP A 1 89 ? 0.435 13.920 16.858 1.00 67.81 89 ASP A CA 1
ATOM 695 C C . ASP A 1 89 ? -0.081 13.339 15.530 1.00 67.81 89 ASP A C 1
ATOM 697 O O . ASP A 1 89 ? -0.358 14.097 14.593 1.00 67.81 89 ASP A O 1
ATOM 701 N N . PRO A 1 90 ? -0.271 12.013 15.413 1.00 59.81 90 PRO A N 1
ATOM 702 C CA . PRO A 1 90 ? -0.880 11.425 14.227 1.00 59.81 90 PRO A CA 1
ATOM 703 C C . PRO A 1 90 ? -2.309 11.928 13.941 1.00 59.81 90 PRO A C 1
ATOM 705 O O . PRO A 1 90 ? -2.759 11.759 12.807 1.00 59.81 90 PRO A O 1
ATOM 708 N N . LYS A 1 91 ? -3.008 12.545 14.911 1.00 50.34 91 LYS A N 1
ATOM 709 C CA . LYS A 1 91 ? -4.368 13.095 14.754 1.00 50.34 91 LYS A CA 1
ATOM 710 C C . LYS A 1 91 ? -4.433 14.491 14.117 1.00 50.34 91 LYS A C 1
ATOM 712 O O . LYS A 1 91 ? -5.533 14.936 13.801 1.00 50.34 91 LYS A O 1
ATOM 717 N N . GLN A 1 92 ? -3.306 15.173 13.890 1.00 48.91 92 GLN A N 1
ATOM 718 C CA . GLN A 1 92 ? -3.297 16.473 13.208 1.00 48.91 92 GLN A CA 1
ATOM 719 C C . GLN A 1 92 ? -3.054 16.330 11.690 1.00 48.91 92 GLN A C 1
ATOM 721 O O . GLN A 1 92 ? -2.216 15.512 11.266 1.00 48.91 92 GLN A O 1
ATOM 726 N N . PRO A 1 93 ? -3.776 17.107 10.851 1.00 43.22 93 PRO A N 1
ATOM 727 C CA . PRO A 1 93 ? -3.614 17.081 9.401 1.00 43.22 93 PRO A CA 1
ATOM 728 C C . PRO A 1 93 ? -2.168 17.409 9.014 1.00 43.22 93 PRO A C 1
ATOM 730 O O . PRO A 1 93 ? -1.492 18.192 9.676 1.00 43.22 93 PRO A O 1
ATOM 733 N N . LYS A 1 94 ? -1.674 16.761 7.954 1.00 40.91 94 LYS A N 1
ATOM 734 C CA . LYS A 1 94 ? -0.322 16.992 7.430 1.00 40.91 94 LYS A CA 1
ATOM 735 C C . LYS A 1 94 ? -0.219 18.451 6.986 1.00 40.91 94 LYS A C 1
ATOM 737 O O . LYS A 1 94 ? -1.014 18.874 6.147 1.00 40.91 94 LYS A O 1
ATOM 742 N N . ALA A 1 95 ? 0.730 19.204 7.533 1.00 39.38 95 ALA A N 1
ATOM 743 C CA . ALA A 1 95 ? 0.982 20.565 7.091 1.00 39.38 95 ALA A CA 1
ATOM 744 C C . ALA A 1 95 ? 1.545 20.516 5.661 1.00 39.38 95 ALA A C 1
ATOM 746 O O . ALA A 1 95 ? 2.677 20.109 5.438 1.00 39.38 95 ALA A O 1
ATOM 747 N N . ASN A 1 96 ? 0.687 20.853 4.697 1.00 36.38 96 ASN A N 1
ATOM 748 C CA . ASN A 1 96 ? 0.974 21.292 3.332 1.00 36.38 96 ASN A CA 1
ATOM 749 C C . ASN A 1 96 ? 2.263 20.755 2.686 1.00 36.38 96 ASN A C 1
ATOM 751 O O . ASN A 1 96 ? 3.320 21.382 2.725 1.00 36.38 96 ASN A O 1
ATOM 755 N N . ALA A 1 97 ? 2.117 19.664 1.934 1.00 37.41 97 ALA A N 1
ATOM 756 C CA . ALA A 1 97 ? 3.023 19.331 0.844 1.00 37.41 97 ALA A CA 1
ATOM 757 C C . ALA A 1 97 ? 2.867 20.373 -0.284 1.00 37.41 97 ALA A C 1
ATOM 759 O O . ALA A 1 97 ? 2.174 20.142 -1.275 1.00 37.41 97 ALA A O 1
ATOM 760 N N . VAL A 1 98 ? 3.486 21.545 -0.125 1.00 30.22 98 VAL A N 1
ATOM 761 C CA . VAL A 1 98 ? 3.701 22.492 -1.224 1.00 30.22 98 VAL A CA 1
ATOM 762 C C . VAL A 1 98 ? 4.785 21.897 -2.122 1.00 30.22 98 VAL A C 1
ATOM 764 O O . VAL A 1 98 ? 5.969 22.152 -1.944 1.00 30.22 98 VAL A O 1
ATOM 767 N N . TYR A 1 99 ? 4.387 21.069 -3.089 1.00 30.53 99 TYR A N 1
ATOM 768 C CA . TYR A 1 99 ? 5.243 20.723 -4.224 1.00 30.53 99 TYR A CA 1
ATOM 769 C C . TYR A 1 99 ? 4.974 21.714 -5.360 1.00 30.53 99 TYR A C 1
ATOM 771 O O . TYR A 1 99 ? 4.211 21.445 -6.287 1.00 30.53 99 TYR A O 1
ATOM 779 N N . SER A 1 100 ? 5.619 22.877 -5.303 1.00 34.56 100 SER A N 1
ATOM 780 C CA . SER A 1 100 ? 5.912 23.672 -6.495 1.00 34.56 100 SER A CA 1
ATOM 781 C C . SER A 1 100 ? 7.223 23.158 -7.094 1.00 34.56 100 SER A C 1
ATOM 783 O O . SER A 1 100 ? 8.314 23.471 -6.636 1.00 34.56 100 SER A O 1
ATOM 785 N N . GLY A 1 101 ? 7.116 22.331 -8.133 1.00 26.48 101 GLY A N 1
ATOM 786 C CA . GLY A 1 101 ? 8.272 21.757 -8.821 1.00 26.48 101 GLY A CA 1
ATOM 787 C C . GLY A 1 101 ? 8.003 21.519 -10.301 1.00 26.48 101 GLY A C 1
ATOM 788 O O . GLY A 1 101 ? 8.134 20.400 -10.784 1.00 26.48 101 GLY A O 1
ATOM 789 N N . LYS A 1 102 ? 7.594 22.565 -11.032 1.00 32.72 102 LYS A N 1
ATOM 790 C CA . LYS A 1 102 ? 7.693 22.582 -12.498 1.00 32.72 102 LYS A CA 1
ATOM 791 C C . LYS A 1 102 ? 9.154 22.849 -12.869 1.00 32.72 102 LYS A C 1
ATOM 793 O O . LYS A 1 102 ? 9.615 23.975 -12.724 1.00 32.72 102 LYS A O 1
ATOM 798 N N . VAL A 1 103 ? 9.846 21.856 -13.422 1.00 28.86 103 VAL A N 1
ATOM 799 C CA . VAL A 1 103 ? 10.985 22.097 -14.320 1.00 28.86 103 VAL A CA 1
ATOM 800 C C . VAL A 1 103 ? 10.482 21.860 -15.735 1.00 28.86 103 VAL A C 1
ATOM 802 O O . VAL A 1 103 ? 10.100 20.753 -16.107 1.00 28.86 103 VAL A O 1
ATOM 805 N N . GLY A 1 104 ? 10.398 22.951 -16.491 1.00 25.17 104 GLY A N 1
ATOM 806 C CA . GLY A 1 104 ? 9.913 22.955 -17.858 1.00 25.17 104 GLY A CA 1
ATOM 807 C C . GLY A 1 104 ? 10.907 22.352 -18.844 1.00 25.17 104 GLY A C 1
ATOM 808 O O . GLY A 1 104 ? 12.118 22.507 -18.712 1.00 25.17 104 GLY A O 1
ATOM 809 N N . LYS A 1 105 ? 10.363 21.759 -19.907 1.00 24.77 105 LYS A N 1
ATOM 810 C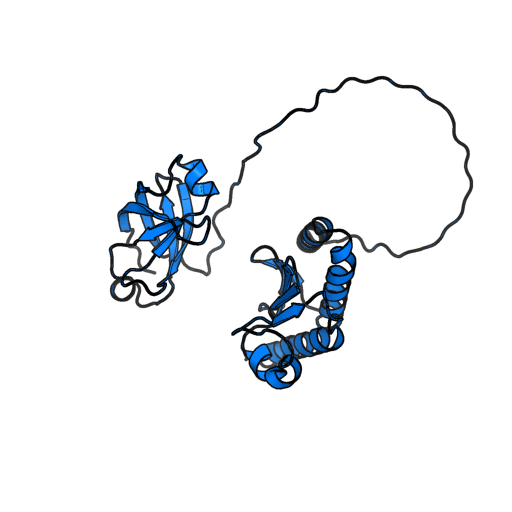 CA . LYS A 1 105 ? 10.973 21.776 -21.236 1.00 24.77 105 LYS A CA 1
ATOM 811 C C . LYS A 1 105 ? 9.894 22.031 -22.291 1.00 24.77 105 LYS A C 1
ATOM 813 O O . LYS A 1 105 ? 8.977 21.240 -22.454 1.00 24.77 105 LYS A O 1
ATOM 818 N N . LYS A 1 106 ? 10.059 23.194 -22.930 1.00 25.16 106 LYS A N 1
ATOM 819 C CA . LYS A 1 106 ? 9.800 23.587 -24.325 1.00 25.16 106 LYS A CA 1
ATOM 820 C C . LYS A 1 106 ? 8.599 22.972 -25.056 1.00 25.16 106 LYS A C 1
ATOM 822 O O . LYS A 1 106 ? 8.592 21.790 -25.373 1.00 25.16 106 LYS A O 1
ATOM 827 N N . SER A 1 107 ? 7.704 23.842 -25.519 1.00 23.16 107 SER A N 1
ATOM 828 C CA . SER A 1 107 ? 7.145 23.703 -26.867 1.00 23.16 107 SER A CA 1
ATOM 829 C C . SER A 1 107 ? 6.964 25.084 -27.495 1.00 23.16 107 SER A C 1
ATOM 831 O O . SER A 1 107 ? 6.250 25.942 -26.979 1.00 23.16 107 SER A O 1
ATOM 833 N N . ASP A 1 108 ? 7.700 25.292 -28.583 1.00 25.56 108 ASP A N 1
ATOM 834 C CA . ASP A 1 108 ? 7.523 26.386 -29.524 1.00 25.56 108 ASP A CA 1
ATOM 835 C C . ASP A 1 108 ? 6.133 26.297 -30.163 1.00 25.56 108 ASP A C 1
ATOM 837 O O . ASP A 1 108 ? 5.670 25.223 -30.551 1.00 25.56 108 ASP A O 1
ATOM 841 N N . SER A 1 109 ? 5.471 27.444 -30.288 1.00 23.98 109 SER A N 1
ATOM 842 C CA . SER A 1 109 ? 4.202 27.594 -30.992 1.00 23.98 109 SER A CA 1
ATOM 843 C C . SER A 1 109 ? 4.369 28.581 -32.146 1.00 23.98 109 SER A C 1
ATOM 845 O O . SER A 1 109 ? 4.796 29.717 -31.948 1.00 23.98 109 SER A O 1
ATOM 847 N N . LYS A 1 110 ? 4.015 28.141 -33.358 1.00 27.38 110 LYS A N 1
ATOM 848 C CA . LYS A 1 110 ? 3.394 28.946 -34.432 1.00 27.38 110 LYS A CA 1
ATOM 849 C C . LYS A 1 110 ? 3.028 28.008 -35.589 1.00 27.38 110 LYS A C 1
ATOM 851 O O . LYS A 1 110 ? 3.902 27.454 -36.237 1.00 27.38 110 LYS A O 1
ATOM 856 N N . THR A 1 111 ? 1.762 27.607 -35.706 1.00 22.02 111 THR A N 1
ATOM 857 C CA . THR A 1 111 ? 0.675 28.274 -36.461 1.00 22.02 111 THR A CA 1
ATOM 858 C C . THR A 1 111 ? 0.821 28.159 -37.979 1.00 22.02 111 THR A C 1
ATOM 860 O O . THR A 1 111 ? 1.687 28.813 -38.552 1.00 22.02 111 THR A O 1
ATOM 863 N N . LYS A 1 112 ? -0.135 27.473 -38.632 1.00 24.88 112 LYS A N 1
ATOM 864 C CA . LYS A 1 112 ? -0.949 28.046 -39.728 1.00 24.88 112 LYS A CA 1
ATOM 865 C C . LYS A 1 112 ? -2.162 27.173 -40.099 1.00 24.88 112 LYS A C 1
ATOM 867 O O . LYS A 1 112 ? -2.100 25.952 -40.087 1.00 24.88 112 LYS A O 1
ATOM 872 N N . GLN A 1 113 ? -3.265 27.874 -40.371 1.00 24.16 113 GLN A N 1
ATOM 873 C CA . GLN A 1 113 ? -4.639 27.429 -40.642 1.00 24.16 113 GLN A CA 1
ATOM 874 C C . GLN A 1 113 ? -4.869 26.952 -42.088 1.00 24.16 113 GLN A C 1
ATOM 876 O O . GLN A 1 113 ? -4.203 27.446 -42.995 1.00 24.16 113 GLN A O 1
ATOM 881 N N . LYS A 1 114 ? -5.934 26.156 -42.297 1.00 25.28 114 LYS A N 1
ATOM 882 C CA . LYS A 1 114 ? -7.021 26.345 -43.303 1.00 25.28 114 LYS A CA 1
ATOM 883 C C . LYS A 1 114 ? -8.051 25.197 -43.151 1.00 25.28 114 LYS A C 1
ATOM 885 O O . LYS A 1 114 ? -7.641 24.048 -43.148 1.00 25.28 114 LYS A O 1
ATOM 890 N N . THR A 1 115 ? -9.302 25.443 -42.717 1.00 21.19 115 THR A N 1
ATOM 891 C CA . THR A 1 115 ? -10.570 25.558 -43.510 1.00 21.19 115 THR A CA 1
ATOM 892 C C . THR A 1 115 ? -10.835 24.335 -44.428 1.00 21.19 115 THR A C 1
ATOM 894 O O . THR A 1 115 ? -9.932 23.991 -45.174 1.00 21.19 115 THR A O 1
ATOM 897 N N . ILE A 1 116 ? -11.993 23.647 -44.515 1.00 25.56 116 ILE A N 1
ATOM 898 C CA . ILE A 1 116 ? -13.386 24.072 -44.819 1.00 25.56 116 ILE A CA 1
ATOM 899 C C . ILE A 1 116 ? -14.380 22.880 -44.572 1.00 25.56 116 ILE A C 1
ATOM 901 O O . ILE A 1 116 ? -14.010 21.732 -44.779 1.00 25.56 116 ILE A O 1
ATOM 905 N N . ALA A 1 117 ? -15.644 23.210 -44.241 1.00 24.98 117 ALA A N 1
ATOM 906 C CA . ALA A 1 117 ? -16.939 22.501 -44.435 1.00 24.98 117 ALA A CA 1
ATOM 907 C C . ALA A 1 117 ? -17.400 21.286 -43.584 1.00 24.98 117 ALA A C 1
ATOM 909 O O . ALA A 1 117 ? -16.709 20.304 -43.352 1.00 24.98 117 ALA A O 1
ATOM 910 N N . LYS A 1 118 ? -18.687 21.382 -43.210 1.00 25.16 118 LYS A N 1
ATOM 911 C CA . LYS A 1 118 ? -19.605 20.397 -42.599 1.00 25.16 118 LYS A CA 1
ATOM 912 C C . LYS A 1 118 ? -20.537 19.867 -43.714 1.00 25.16 118 LYS A C 1
ATOM 914 O O . LYS A 1 118 ? -20.801 20.634 -44.640 1.00 25.16 118 LYS A O 1
ATOM 919 N N . PRO A 1 119 ? -21.133 18.663 -43.607 1.00 26.47 119 PRO A N 1
ATOM 920 C CA . PRO A 1 119 ? -22.509 18.620 -43.093 1.00 26.47 119 PRO A CA 1
ATOM 921 C C . PRO A 1 119 ? -22.838 17.406 -42.193 1.00 26.47 119 PRO A C 1
ATOM 923 O O . PRO A 1 119 ? -22.023 16.530 -41.937 1.00 26.47 119 PRO A O 1
ATOM 926 N N . LYS A 1 120 ? -24.051 17.465 -41.631 1.00 26.66 120 LYS A N 1
ATOM 927 C CA . LYS A 1 120 ? -24.670 16.631 -40.585 1.00 26.66 120 LYS A CA 1
ATOM 928 C C . LYS A 1 120 ? -25.137 15.263 -41.115 1.00 26.66 120 LYS A C 1
ATOM 930 O O . LYS A 1 120 ? -25.647 15.245 -42.222 1.00 26.66 120 LYS A O 1
ATOM 935 N N . THR A 1 121 ? -25.174 14.238 -40.252 1.00 21.14 121 THR A N 1
ATOM 936 C CA . THR A 1 121 ? -26.379 13.418 -39.968 1.00 21.14 121 THR A CA 1
ATOM 937 C C . THR A 1 121 ? -26.191 12.525 -38.734 1.00 21.14 121 THR A C 1
ATOM 939 O O . THR A 1 121 ? -25.090 12.147 -38.358 1.00 21.14 121 THR A O 1
ATOM 942 N N . THR A 1 122 ? -27.321 12.281 -38.084 1.00 23.02 122 THR A N 1
ATOM 943 C CA . THR A 1 122 ? -27.638 11.619 -36.812 1.00 23.02 122 THR A CA 1
ATOM 944 C C . THR A 1 122 ? -27.303 10.129 -36.720 1.00 23.02 122 THR A C 1
ATOM 946 O O . THR A 1 122 ? -27.602 9.415 -37.665 1.00 23.02 122 THR A O 1
ATOM 949 N N . SER A 1 123 ? -26.918 9.643 -35.530 1.00 24.84 123 SER A N 1
ATOM 950 C CA . SER A 1 123 ? -27.766 8.734 -34.723 1.00 24.84 123 SER A CA 1
ATOM 951 C C . SER A 1 123 ? -27.106 8.313 -33.397 1.00 24.84 123 SER A C 1
ATOM 953 O O . SER A 1 123 ? -25.917 8.024 -33.328 1.00 24.84 123 SER A O 1
ATOM 955 N N . LYS A 1 124 ? -27.935 8.311 -32.348 1.00 29.06 124 LYS A N 1
ATOM 956 C CA . LYS A 1 124 ? -27.707 7.921 -30.948 1.00 29.06 124 LYS A CA 1
ATOM 957 C C . LYS A 1 124 ? -27.238 6.468 -30.787 1.00 29.06 124 LYS A C 1
ATOM 959 O O . LYS A 1 124 ? -27.851 5.580 -31.364 1.00 29.06 124 LYS A O 1
ATOM 964 N N . ALA A 1 125 ? -26.348 6.230 -29.824 1.00 26.41 125 ALA A N 1
ATOM 965 C CA . ALA A 1 125 ? -26.422 5.065 -28.940 1.00 26.41 125 ALA A CA 1
ATOM 966 C C . ALA A 1 125 ? -25.878 5.455 -27.558 1.00 26.41 125 ALA A C 1
ATOM 968 O O . ALA A 1 125 ? -24.784 6.000 -27.421 1.00 26.41 125 ALA A O 1
ATOM 969 N N . ALA A 1 126 ? -26.728 5.275 -26.553 1.00 29.56 126 ALA A N 1
ATOM 970 C CA . ALA A 1 126 ? -26.531 5.697 -25.183 1.00 29.56 126 ALA A CA 1
ATOM 971 C C . ALA A 1 126 ? -25.542 4.777 -24.456 1.00 29.56 126 ALA A C 1
ATOM 973 O O . ALA A 1 126 ? -25.721 3.565 -24.427 1.00 29.56 126 ALA A O 1
ATOM 974 N N . ALA A 1 127 ? -24.554 5.373 -23.796 1.00 28.84 127 ALA A N 1
ATOM 975 C CA . ALA A 1 127 ? -23.877 4.772 -22.660 1.00 28.84 127 ALA A CA 1
ATOM 976 C C . ALA A 1 127 ? -23.833 5.844 -21.572 1.00 28.84 127 ALA A C 1
ATOM 978 O O . ALA A 1 127 ? -23.268 6.923 -21.761 1.00 28.84 127 ALA A O 1
ATOM 979 N N . SER A 1 128 ? -24.538 5.566 -20.479 1.00 28.38 128 SER A N 1
ATOM 980 C CA . SER A 1 128 ? -24.714 6.442 -19.327 1.00 28.38 128 SER A CA 1
ATOM 981 C C . SER A 1 128 ? -23.348 6.814 -18.739 1.00 28.38 128 SER A C 1
ATOM 983 O O . SER A 1 128 ? -22.725 6.026 -18.032 1.00 28.38 128 SER A O 1
ATOM 985 N N . LYS A 1 129 ? -22.840 8.004 -19.074 1.00 32.81 129 LYS A N 1
ATOM 986 C CA . LYS A 1 129 ? -21.647 8.579 -18.447 1.00 32.81 129 LYS A CA 1
ATOM 987 C C . LYS A 1 129 ? -22.082 9.292 -17.174 1.00 32.81 129 LYS A C 1
ATOM 989 O O . LYS A 1 129 ? -22.485 10.451 -17.216 1.00 32.81 129 LYS A O 1
ATOM 994 N N . LYS A 1 130 ? -21.984 8.604 -16.038 1.00 35.81 130 LYS A N 1
ATOM 995 C CA . LYS A 1 130 ? -21.948 9.277 -14.739 1.00 35.81 130 LYS A CA 1
ATOM 996 C C . LYS A 1 130 ? -20.571 9.944 -14.638 1.00 35.81 130 LYS A C 1
ATOM 998 O O . LYS A 1 130 ? -19.557 9.255 -14.596 1.00 35.81 130 LYS A O 1
ATOM 1003 N N . ALA A 1 131 ? -20.532 11.272 -14.725 1.00 38.59 131 ALA A N 1
ATOM 1004 C CA . ALA A 1 131 ? -19.318 12.045 -14.474 1.00 38.59 131 ALA A CA 1
ATOM 1005 C C . ALA A 1 131 ? -18.818 11.764 -13.041 1.00 38.59 131 ALA A C 1
ATOM 1007 O O . ALA A 1 131 ? -19.662 11.603 -12.153 1.00 38.59 131 ALA A O 1
ATOM 1008 N N . PRO A 1 132 ? -17.498 11.692 -12.783 1.00 42.66 132 PRO A N 1
ATOM 1009 C CA . PRO A 1 132 ? -17.004 11.559 -11.419 1.00 42.66 132 PRO A CA 1
ATOM 1010 C C . PRO A 1 132 ? -17.312 12.867 -10.684 1.00 42.66 132 PRO A C 1
ATOM 1012 O O . PRO A 1 132 ? -16.804 13.927 -11.043 1.00 42.66 132 PRO A O 1
ATOM 1015 N N . ALA A 1 133 ? -18.213 12.800 -9.706 1.00 44.25 133 ALA A N 1
ATOM 1016 C CA . ALA A 1 133 ? -18.691 13.964 -8.961 1.00 44.25 133 ALA A CA 1
ATOM 1017 C C . ALA A 1 133 ? -17.778 14.337 -7.776 1.00 44.25 133 ALA A C 1
ATOM 1019 O O . ALA A 1 133 ? -18.038 15.340 -7.123 1.00 44.25 133 ALA A O 1
ATOM 1020 N N . ASN A 1 134 ? -16.700 13.580 -7.522 1.00 59.25 134 ASN A N 1
ATOM 1021 C CA . ASN A 1 134 ? -15.767 13.799 -6.414 1.00 59.25 134 ASN A CA 1
ATOM 1022 C C . ASN A 1 134 ? -14.299 13.791 -6.885 1.00 59.25 134 ASN A C 1
ATOM 1024 O O . ASN A 1 134 ? -13.913 13.020 -7.764 1.00 59.25 134 ASN A O 1
ATOM 1028 N N . SER A 1 135 ? -13.459 14.635 -6.275 1.00 69.94 135 SER A N 1
ATOM 1029 C CA . SER A 1 135 ? -12.029 14.790 -6.608 1.00 69.94 135 SER A CA 1
ATOM 1030 C C . SER A 1 135 ? -11.195 13.520 -6.392 1.00 69.94 135 SER A C 1
ATOM 1032 O O . SER A 1 135 ? -10.180 13.333 -7.059 1.00 69.94 135 SER A O 1
ATOM 1034 N N . GLU A 1 136 ? -11.628 12.641 -5.489 1.00 74.94 136 GLU A N 1
ATOM 1035 C CA . GLU A 1 136 ? -10.957 11.370 -5.187 1.00 74.94 136 GLU A CA 1
ATOM 1036 C C . GLU A 1 136 ? -11.184 10.315 -6.282 1.00 74.94 136 GLU A C 1
ATOM 1038 O O . GLU A 1 136 ? -10.238 9.639 -6.691 1.00 74.94 136 GLU A O 1
ATOM 1043 N N . ASP A 1 137 ? -12.392 10.253 -6.857 1.00 78.44 137 ASP A N 1
ATOM 1044 C CA . ASP A 1 137 ? -12.685 9.387 -8.009 1.00 78.44 137 ASP A CA 1
ATOM 1045 C C . ASP A 1 137 ? -11.814 9.774 -9.210 1.00 78.44 137 ASP A C 1
ATOM 1047 O O . ASP A 1 137 ? -11.273 8.917 -9.909 1.00 78.44 137 ASP A O 1
ATOM 1051 N N . ALA A 1 138 ? -11.624 11.079 -9.430 1.00 86.00 138 ALA A N 1
ATOM 1052 C CA . ALA A 1 138 ? -10.758 11.584 -10.490 1.00 86.00 138 ALA A CA 1
ATOM 1053 C C . ALA A 1 138 ? -9.283 11.192 -10.278 1.00 86.00 138 ALA A C 1
ATOM 1055 O O . ALA A 1 138 ? -8.576 10.926 -11.251 1.00 86.00 138 ALA A O 1
ATOM 1056 N N . ALA A 1 139 ? -8.817 11.116 -9.027 1.00 91.31 139 ALA A N 1
ATOM 1057 C CA . ALA A 1 139 ? -7.460 10.677 -8.707 1.00 91.31 139 ALA A CA 1
ATOM 1058 C C . ALA A 1 139 ? -7.261 9.175 -8.975 1.00 91.31 139 ALA A C 1
ATOM 1060 O O . ALA A 1 139 ? -6.229 8.778 -9.523 1.00 91.31 139 ALA A O 1
ATOM 1061 N N . VAL A 1 140 ? -8.255 8.343 -8.649 1.00 92.75 140 VAL A N 1
ATOM 1062 C CA . VAL A 1 140 ? -8.236 6.907 -8.977 1.00 92.75 140 VAL A CA 1
ATOM 1063 C C . VAL A 1 140 ? -8.299 6.692 -10.490 1.00 92.75 140 VAL A C 1
ATOM 1065 O O . VAL A 1 140 ? -7.506 5.925 -11.035 1.00 92.75 140 VAL A O 1
ATOM 1068 N N . GLU A 1 141 ? -9.152 7.427 -11.201 1.00 92.69 141 GLU A N 1
ATOM 1069 C CA . GLU A 1 141 ? -9.196 7.393 -12.666 1.00 92.69 141 GLU A CA 1
ATOM 1070 C C . GLU A 1 141 ? -7.868 7.819 -13.303 1.00 92.69 141 GLU A C 1
ATOM 1072 O O . GLU A 1 141 ? -7.394 7.178 -14.244 1.00 92.69 141 GLU A O 1
ATOM 1077 N N . ALA A 1 142 ? -7.218 8.859 -12.774 1.00 93.12 142 ALA A N 1
ATOM 1078 C CA . ALA A 1 142 ? -5.893 9.273 -13.224 1.00 93.12 142 ALA A CA 1
ATOM 1079 C C . ALA A 1 142 ? -4.844 8.171 -13.000 1.00 93.12 142 ALA A C 1
ATOM 1081 O O . ALA A 1 142 ? -4.044 7.904 -13.899 1.00 93.12 142 ALA A O 1
ATOM 1082 N N . TYR A 1 143 ? -4.880 7.487 -11.848 1.00 96.19 143 TYR A N 1
ATOM 1083 C CA . TYR A 1 143 ? -4.017 6.334 -11.587 1.00 96.19 143 TYR A CA 1
ATOM 1084 C C . TYR A 1 143 ? -4.221 5.230 -12.627 1.00 96.19 143 TYR A C 1
ATOM 1086 O O . TYR A 1 143 ? -3.236 4.722 -13.161 1.00 96.19 143 TYR A O 1
ATOM 1094 N N . LEU A 1 144 ? -5.474 4.871 -12.927 1.00 95.50 144 LEU A N 1
ATOM 1095 C CA . LEU A 1 144 ? -5.813 3.800 -13.869 1.00 95.50 144 LEU A CA 1
ATOM 1096 C C . LEU A 1 144 ? -5.393 4.146 -15.300 1.00 95.50 144 LEU A C 1
ATOM 1098 O O . LEU A 1 144 ? -4.817 3.307 -15.987 1.00 95.50 144 LEU A O 1
ATOM 1102 N N . ASN A 1 145 ? -5.615 5.388 -15.733 1.00 94.88 145 ASN A N 1
ATOM 1103 C CA . ASN A 1 145 ? -5.234 5.855 -17.068 1.00 94.88 145 ASN A CA 1
ATOM 1104 C C . ASN A 1 145 ? -3.715 5.938 -17.271 1.00 94.88 145 ASN A C 1
ATOM 1106 O O . ASN A 1 145 ? -3.246 5.838 -18.402 1.00 94.88 145 ASN A O 1
ATOM 1110 N N . ALA A 1 146 ? -2.943 6.103 -16.194 1.00 94.69 146 ALA A N 1
ATOM 1111 C CA . ALA A 1 146 ? -1.484 6.122 -16.251 1.00 94.69 146 ALA A CA 1
ATOM 1112 C C . ALA A 1 146 ? -0.854 4.722 -16.404 1.00 94.69 146 ALA A C 1
ATOM 1114 O O . ALA A 1 146 ? 0.360 4.617 -16.582 1.00 94.69 146 ALA A O 1
ATOM 1115 N N . GLN A 1 147 ? -1.643 3.645 -16.317 1.00 95.06 147 GLN A N 1
ATOM 1116 C CA . GLN A 1 147 ? -1.136 2.274 -16.428 1.00 95.06 147 GLN A CA 1
ATOM 1117 C C . GLN A 1 147 ? -0.970 1.843 -17.893 1.00 95.06 147 GLN A C 1
ATOM 1119 O O . GLN A 1 147 ? -1.672 2.366 -18.764 1.00 95.06 147 GLN A O 1
ATOM 1124 N N . PRO A 1 148 ? -0.102 0.852 -18.181 1.00 94.12 148 PRO A N 1
ATOM 1125 C CA . PRO A 1 148 ? -0.017 0.238 -19.506 1.00 94.12 148 PRO A CA 1
ATOM 1126 C C . PRO A 1 148 ? -1.387 -0.245 -19.987 1.00 94.12 148 PRO A C 1
ATOM 1128 O O . PRO A 1 148 ? -2.167 -0.775 -19.189 1.00 94.12 148 PRO A O 1
ATOM 1131 N N . LEU A 1 149 ? -1.684 -0.059 -21.276 1.00 91.88 149 LEU A N 1
ATOM 1132 C CA . LEU A 1 149 ? -3.014 -0.279 -21.856 1.00 91.88 149 LEU A CA 1
ATOM 1133 C C . LEU A 1 149 ? -3.537 -1.699 -21.582 1.00 91.88 149 LEU A C 1
ATOM 1135 O O . LEU A 1 149 ? -4.704 -1.880 -21.242 1.00 91.88 149 LEU A O 1
ATOM 1139 N N . GLU A 1 150 ? -2.650 -2.693 -21.627 1.00 89.44 150 GLU A N 1
ATOM 1140 C CA . GLU A 1 150 ? -2.945 -4.099 -21.349 1.00 89.44 150 GLU A CA 1
ATOM 1141 C C . GLU A 1 150 ? -3.317 -4.382 -19.882 1.00 89.44 150 GLU A C 1
ATOM 1143 O O . GLU A 1 150 ? -3.932 -5.404 -19.579 1.00 89.44 150 GLU A O 1
ATOM 1148 N N . ARG A 1 151 ? -2.967 -3.484 -18.951 1.00 93.50 151 ARG A N 1
ATOM 1149 C CA . ARG A 1 151 ? -3.303 -3.595 -17.520 1.00 93.50 151 ARG A CA 1
ATOM 1150 C C . ARG A 1 151 ? -4.556 -2.819 -17.144 1.00 93.50 151 ARG A C 1
ATOM 1152 O O . ARG A 1 151 ? -5.223 -3.197 -16.183 1.00 93.50 151 ARG A O 1
ATOM 1159 N N . GLN A 1 152 ? -4.910 -1.774 -17.892 1.00 92.38 152 GLN A N 1
ATOM 1160 C CA . GLN A 1 152 ? -6.055 -0.917 -17.568 1.00 92.38 152 GLN A CA 1
ATOM 1161 C C . GLN A 1 152 ? -7.361 -1.708 -17.465 1.00 92.38 152 GLN A C 1
ATOM 1163 O O . GLN A 1 152 ? -8.113 -1.513 -16.513 1.00 92.38 152 GLN A O 1
ATOM 1168 N N . GLY A 1 153 ? -7.611 -2.632 -18.401 1.00 93.44 153 GLY A N 1
ATOM 1169 C CA . GLY A 1 153 ? -8.820 -3.462 -18.396 1.00 93.44 153 GLY A CA 1
ATOM 1170 C C . GLY A 1 153 ? -8.947 -4.311 -17.128 1.00 93.44 153 GLY A C 1
ATOM 1171 O O . GLY A 1 153 ? -9.992 -4.300 -16.480 1.00 93.44 153 GLY A O 1
ATOM 1172 N N . ILE A 1 154 ? -7.856 -4.970 -16.728 1.00 96.25 154 ILE A N 1
ATOM 1173 C CA . ILE A 1 154 ? -7.803 -5.785 -15.507 1.00 96.25 154 ILE A CA 1
ATOM 1174 C C . ILE A 1 154 ? -8.046 -4.913 -14.272 1.00 96.25 154 ILE A C 1
ATOM 1176 O O . ILE A 1 154 ? -8.90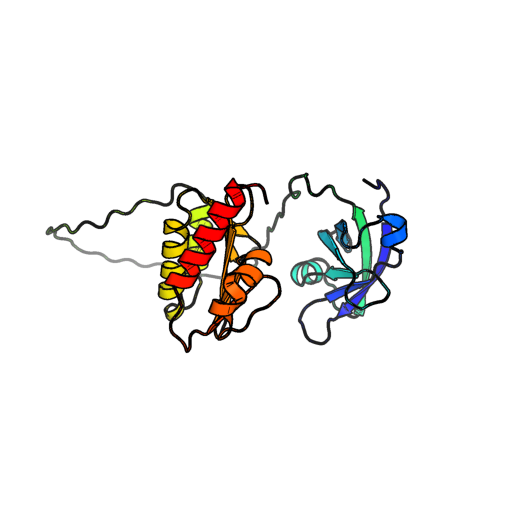5 -5.221 -13.453 1.00 96.25 154 ILE A O 1
ATOM 1180 N N . LEU A 1 155 ? -7.333 -3.793 -14.146 1.00 97.12 155 LEU A N 1
ATOM 1181 C CA . LEU A 1 155 ? -7.425 -2.923 -12.970 1.00 97.12 155 LEU A CA 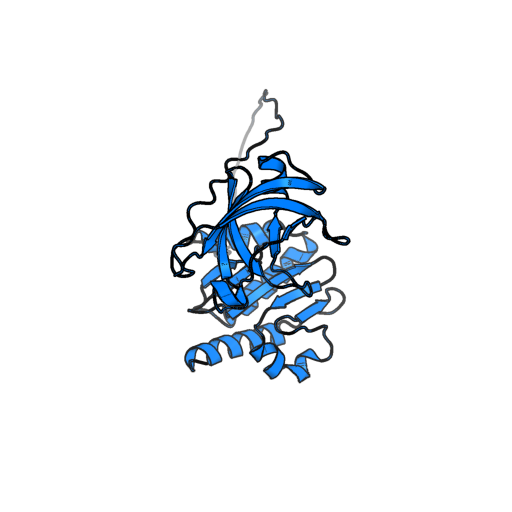1
ATOM 1182 C C . LEU A 1 155 ? -8.802 -2.268 -12.830 1.00 97.12 155 LEU A C 1
ATOM 1184 O O . LEU A 1 155 ? -9.318 -2.165 -11.721 1.00 97.12 155 LEU A O 1
ATOM 1188 N N . ARG A 1 156 ? -9.426 -1.876 -13.946 1.00 97.06 156 ARG A N 1
ATOM 1189 C CA . ARG A 1 156 ? -10.808 -1.375 -13.964 1.00 97.06 156 ARG A CA 1
ATOM 1190 C C . ARG A 1 156 ? -11.802 -2.455 -13.564 1.00 97.06 156 ARG A C 1
ATOM 1192 O O . ARG A 1 156 ? -12.749 -2.169 -12.836 1.00 97.06 156 ARG A O 1
ATOM 1199 N N . LYS A 1 157 ? -11.577 -3.702 -13.988 1.00 96.62 157 LYS A N 1
ATOM 1200 C CA . LYS A 1 157 ? -12.417 -4.823 -13.567 1.00 96.62 157 LYS A CA 1
ATOM 1201 C C . LYS A 1 157 ? -12.281 -5.092 -12.067 1.00 96.62 157 LYS A C 1
ATOM 1203 O O . LYS A 1 157 ? -13.300 -5.232 -11.402 1.00 96.62 157 LYS A O 1
ATOM 1208 N N . VAL A 1 158 ? -11.061 -5.073 -11.525 1.00 97.69 158 VAL A N 1
ATOM 1209 C CA . VAL A 1 158 ? -10.805 -5.170 -10.075 1.00 97.69 158 VAL A CA 1
ATOM 1210 C C . VAL A 1 158 ? -11.511 -4.045 -9.319 1.00 97.69 158 VAL A C 1
ATOM 1212 O O . VAL A 1 158 ? -12.250 -4.316 -8.378 1.00 97.69 158 VAL A O 1
ATOM 1215 N N . GLN A 1 159 ? -11.350 -2.793 -9.757 1.00 97.44 159 GLN A N 1
ATOM 1216 C CA . GLN A 1 159 ? -12.043 -1.642 -9.170 1.00 97.44 159 GLN A CA 1
ATOM 1217 C C . GLN A 1 159 ? -13.564 -1.847 -9.162 1.00 97.44 159 GLN A C 1
ATOM 1219 O O . GLN A 1 159 ? -14.205 -1.630 -8.137 1.00 97.44 159 GLN A O 1
ATOM 1224 N N . GLN A 1 160 ? -14.143 -2.293 -10.282 1.00 95.94 160 GLN A N 1
ATOM 1225 C CA . GLN A 1 160 ? -15.577 -2.550 -10.388 1.00 95.94 160 GLN A CA 1
ATOM 1226 C C . GLN A 1 160 ? -16.040 -3.634 -9.407 1.00 95.94 160 GLN A C 1
ATOM 1228 O O . GLN A 1 160 ? -17.055 -3.439 -8.744 1.00 95.94 160 GLN A O 1
ATOM 1233 N N . VAL A 1 161 ? -15.311 -4.750 -9.314 1.00 95.69 161 VAL A N 1
ATOM 1234 C CA . VAL A 1 161 ? -15.625 -5.856 -8.395 1.00 95.69 161 VAL A CA 1
ATOM 1235 C C . VAL A 1 161 ? -15.619 -5.365 -6.948 1.00 95.69 161 VAL A C 1
ATOM 1237 O O . VAL A 1 161 ? -16.580 -5.580 -6.215 1.00 95.69 161 VAL A O 1
ATOM 1240 N N . ILE A 1 162 ? -14.586 -4.618 -6.552 1.00 97.12 162 ILE A N 1
ATOM 1241 C CA . ILE A 1 162 ? -14.485 -4.082 -5.191 1.00 97.12 162 ILE A CA 1
ATOM 1242 C C . ILE A 1 162 ? -15.611 -3.071 -4.919 1.00 97.12 162 ILE A C 1
ATOM 1244 O O . ILE A 1 162 ? -16.245 -3.136 -3.869 1.00 97.12 162 ILE A O 1
ATOM 1248 N N . ARG A 1 163 ? -15.929 -2.185 -5.874 1.00 94.75 163 ARG A N 1
ATOM 1249 C CA . ARG A 1 163 ? -17.041 -1.222 -5.759 1.00 94.75 163 ARG A CA 1
ATOM 1250 C C . ARG A 1 163 ? -18.397 -1.920 -5.606 1.00 94.75 163 ARG A C 1
ATOM 1252 O O . ARG A 1 163 ? -19.257 -1.426 -4.887 1.00 94.75 163 ARG A O 1
ATOM 1259 N N . GLN A 1 164 ? -18.605 -3.055 -6.272 1.00 92.12 164 GLN A N 1
ATOM 1260 C CA . GLN A 1 164 ? -19.830 -3.852 -6.136 1.00 92.12 164 GLN A CA 1
ATOM 1261 C C . GLN A 1 164 ? -19.905 -4.571 -4.782 1.00 92.12 164 GLN A C 1
ATOM 1263 O O . GLN A 1 164 ? -20.980 -4.639 -4.189 1.00 92.12 164 GLN A O 1
ATOM 1268 N N . ALA A 1 165 ? -18.774 -5.071 -4.280 1.00 92.69 165 ALA A N 1
ATOM 1269 C CA . ALA A 1 165 ? -18.679 -5.717 -2.972 1.00 92.69 165 ALA A CA 1
ATOM 1270 C C . ALA A 1 165 ? -18.780 -4.735 -1.791 1.00 92.69 165 ALA A C 1
ATOM 1272 O O . ALA A 1 165 ? -19.241 -5.120 -0.717 1.00 92.69 165 ALA A O 1
ATOM 1273 N N . ALA A 1 166 ? -18.357 -3.483 -1.982 1.00 93.50 166 ALA A N 1
ATOM 1274 C CA . ALA A 1 166 ? -18.349 -2.429 -0.971 1.00 93.50 166 ALA A CA 1
ATOM 1275 C C . ALA A 1 166 ? -18.969 -1.124 -1.520 1.00 93.50 166 ALA A C 1
ATOM 1277 O O . ALA A 1 166 ? -18.252 -0.142 -1.725 1.00 93.50 166 ALA A O 1
ATOM 1278 N N . PRO A 1 167 ? -20.294 -1.086 -1.764 1.00 91.69 167 PRO A N 1
ATOM 1279 C CA . PRO A 1 167 ? -20.960 0.046 -2.422 1.00 91.69 167 PRO A CA 1
ATOM 1280 C C . PRO A 1 167 ? -20.906 1.355 -1.621 1.00 91.69 167 PRO A C 1
ATOM 1282 O O . PRO A 1 167 ? -20.964 2.433 -2.208 1.00 91.69 167 PRO A O 1
ATOM 1285 N N . ASP A 1 168 ? -20.764 1.259 -0.299 1.00 89.38 168 ASP A N 1
ATOM 1286 C CA . ASP A 1 168 ? -20.686 2.403 0.614 1.00 89.38 168 ASP A CA 1
ATOM 1287 C C . ASP A 1 168 ? -19.242 2.867 0.875 1.00 89.38 168 ASP A C 1
ATOM 1289 O O . ASP A 1 168 ? -19.013 3.825 1.620 1.00 89.38 168 ASP A O 1
ATOM 1293 N N . ALA A 1 169 ? -18.246 2.179 0.308 1.00 92.50 169 ALA A N 1
ATOM 1294 C CA . ALA A 1 169 ? -16.851 2.548 0.483 1.00 92.50 169 ALA A CA 1
ATOM 1295 C C . ALA A 1 169 ? -16.473 3.730 -0.417 1.00 92.50 169 ALA A C 1
ATOM 1297 O O . ALA A 1 169 ? -16.761 3.761 -1.612 1.00 92.50 169 ALA A O 1
ATOM 1298 N N . LEU A 1 170 ? -15.751 4.687 0.162 1.00 91.50 170 LEU A N 1
ATOM 1299 C CA . LEU A 1 170 ? -15.131 5.783 -0.564 1.00 91.50 170 LEU A CA 1
ATOM 1300 C C . LEU A 1 170 ? -13.850 5.296 -1.241 1.00 91.50 170 LEU A C 1
ATOM 1302 O O . LEU A 1 170 ? -12.941 4.775 -0.587 1.00 91.50 170 LEU A O 1
ATOM 1306 N N . GLU A 1 171 ? -13.750 5.540 -2.539 1.00 92.88 171 GLU A N 1
ATOM 1307 C CA . GLU A 1 171 ? -12.512 5.373 -3.286 1.00 92.88 171 GLU A CA 1
ATOM 1308 C C . GLU A 1 171 ? -11.608 6.584 -3.107 1.00 92.88 171 GLU A C 1
ATOM 1310 O O . GLU A 1 171 ? -12.049 7.726 -3.190 1.00 92.88 171 GLU A O 1
ATOM 1315 N N . LYS A 1 172 ? -10.327 6.326 -2.852 1.00 92.69 172 LYS A N 1
ATOM 1316 C CA . LYS A 1 172 ? -9.290 7.352 -2.732 1.00 92.69 172 LYS A CA 1
ATOM 1317 C C . LYS A 1 172 ? -7.933 6.805 -3.140 1.00 92.69 172 LYS A C 1
ATOM 1319 O O . LYS A 1 172 ? -7.738 5.592 -3.242 1.00 92.69 172 LYS A O 1
ATOM 1324 N N . ILE A 1 173 ? -6.952 7.689 -3.283 1.00 93.31 173 ILE A N 1
ATOM 1325 C CA . ILE A 1 173 ? -5.548 7.281 -3.374 1.00 93.31 173 ILE A CA 1
ATOM 1326 C C . ILE A 1 173 ? -4.916 7.290 -1.980 1.00 93.31 173 ILE A C 1
ATOM 1328 O O . ILE A 1 173 ? -4.982 8.262 -1.231 1.00 93.31 173 ILE A O 1
ATOM 1332 N N . SER A 1 174 ? -4.263 6.195 -1.602 1.00 90.81 174 SER A N 1
ATOM 1333 C CA . SER A 1 174 ? -3.426 6.124 -0.401 1.00 90.81 174 SER A CA 1
ATOM 1334 C C . SER A 1 174 ? -2.200 5.274 -0.681 1.00 90.81 174 SER A C 1
ATOM 1336 O O . SER A 1 174 ? -2.270 4.287 -1.404 1.00 90.81 174 SER A O 1
ATOM 1338 N N . TYR A 1 175 ? -1.045 5.698 -0.163 1.00 91.50 175 TYR A N 1
ATOM 1339 C CA . TYR A 1 175 ? 0.249 5.076 -0.480 1.00 91.50 175 TYR A CA 1
ATOM 1340 C C . TYR A 1 175 ? 0.546 4.994 -1.994 1.00 91.50 175 TYR A C 1
ATOM 1342 O O . TYR A 1 175 ? 1.278 4.117 -2.434 1.00 91.50 175 TYR A O 1
ATOM 1350 N N . GLY A 1 176 ? -0.023 5.907 -2.792 1.00 93.00 176 GLY A N 1
ATOM 1351 C CA . GLY A 1 176 ? 0.121 5.917 -4.252 1.00 93.00 176 GLY A CA 1
ATOM 1352 C C . GLY A 1 176 ? -0.720 4.867 -4.987 1.00 93.00 176 GLY A C 1
ATOM 1353 O O . GLY A 1 176 ? -0.466 4.616 -6.161 1.00 93.00 176 GLY A O 1
ATOM 1354 N N . MET A 1 177 ? -1.694 4.249 -4.315 1.00 95.00 177 MET A N 1
ATOM 1355 C CA . MET A 1 177 ? -2.495 3.147 -4.846 1.00 95.00 177 MET A CA 1
ATOM 1356 C C . MET A 1 177 ? -3.996 3.396 -4.621 1.00 95.00 177 MET A C 1
ATOM 1358 O O . MET A 1 177 ? -4.372 3.974 -3.590 1.00 95.00 177 MET A O 1
ATOM 1362 N N . PRO A 1 178 ? -4.866 2.943 -5.539 1.00 97.50 178 PRO A N 1
ATOM 1363 C CA . PRO A 1 178 ? -6.302 2.864 -5.308 1.00 97.50 178 PRO A CA 1
ATOM 1364 C C . PRO A 1 178 ? -6.642 2.147 -4.002 1.00 97.50 178 PRO A C 1
ATOM 1366 O O . PRO A 1 178 ? -6.109 1.081 -3.683 1.00 97.50 178 PRO A O 1
ATOM 1369 N N . THR A 1 179 ? -7.513 2.775 -3.222 1.00 97.12 179 THR A N 1
ATOM 1370 C CA . THR A 1 179 ? -7.875 2.365 -1.868 1.00 97.12 179 THR A CA 1
ATOM 1371 C C . THR A 1 179 ? -9.368 2.529 -1.663 1.00 97.12 179 THR A C 1
ATOM 1373 O O . THR A 1 179 ? -9.900 3.605 -1.922 1.00 97.12 179 THR A O 1
ATOM 1376 N N . PHE A 1 180 ? -10.007 1.501 -1.112 1.00 95.81 180 PHE A N 1
ATOM 1377 C CA . PHE A 1 180 ? -11.395 1.563 -0.667 1.00 95.81 180 PHE A CA 1
ATOM 1378 C C . PHE A 1 180 ? -11.439 1.751 0.847 1.00 95.81 180 PHE A C 1
ATOM 1380 O O . PHE A 1 180 ? -10.826 0.994 1.608 1.00 95.81 180 PHE A O 1
ATOM 1387 N N . TRP A 1 181 ? -12.133 2.797 1.284 1.00 91.56 181 TRP A N 1
ATOM 1388 C CA . TRP A 1 181 ? -12.184 3.229 2.673 1.00 91.56 181 TRP A CA 1
ATOM 1389 C C . TRP A 1 181 ? -13.624 3.385 3.151 1.00 91.56 181 TRP A C 1
ATOM 1391 O O . TRP A 1 181 ? -14.427 4.051 2.511 1.00 91.56 181 TRP A O 1
ATOM 1401 N N . GLN A 1 182 ? -13.928 2.829 4.319 1.00 88.56 182 GLN A N 1
ATOM 1402 C CA . GLN A 1 182 ? -15.232 2.957 4.968 1.00 88.56 182 GLN A CA 1
ATOM 1403 C C . GLN A 1 182 ? -15.016 2.990 6.484 1.00 88.56 182 GLN A C 1
ATOM 1405 O O . GLN A 1 182 ? -15.024 1.962 7.155 1.00 88.56 182 GLN A O 1
ATOM 1410 N N . GLY A 1 183 ? -14.666 4.160 7.028 1.00 86.31 183 GLY A N 1
ATOM 1411 C CA . GLY A 1 183 ? -14.216 4.311 8.422 1.00 86.31 183 GLY A CA 1
ATOM 1412 C C . GLY A 1 183 ? -12.780 3.814 8.660 1.00 86.31 183 GLY A C 1
ATOM 1413 O O . GLY A 1 183 ? -11.965 4.522 9.254 1.00 86.31 183 GLY A O 1
ATOM 1414 N N . LYS A 1 184 ? -12.424 2.646 8.114 1.00 88.75 184 LYS A N 1
ATOM 1415 C CA . LYS A 1 184 ? -11.060 2.094 8.035 1.00 88.75 184 LYS A CA 1
ATOM 1416 C C . LYS A 1 184 ? -10.725 1.711 6.584 1.00 88.75 184 LYS A C 1
ATOM 1418 O O . LYS A 1 184 ? -11.589 1.724 5.709 1.00 88.75 184 LYS A O 1
ATOM 1423 N N . ASN A 1 185 ? -9.456 1.409 6.307 1.00 89.75 185 ASN A N 1
ATOM 1424 C CA . ASN A 1 185 ? -9.058 0.891 4.995 1.00 89.75 185 ASN A CA 1
ATOM 1425 C C . ASN A 1 185 ? -9.555 -0.554 4.852 1.00 89.75 185 ASN A C 1
ATOM 1427 O O . ASN A 1 185 ? -9.185 -1.395 5.669 1.00 89.75 185 ASN A O 1
ATOM 1431 N N . LEU A 1 186 ? -10.364 -0.822 3.827 1.00 93.44 186 LEU A N 1
ATOM 1432 C CA . LEU A 1 186 ? -10.880 -2.160 3.539 1.00 93.44 186 LEU A CA 1
ATOM 1433 C C . LEU A 1 186 ? -9.864 -2.951 2.721 1.00 93.44 186 LEU A C 1
ATOM 1435 O O . LEU A 1 186 ? -9.366 -3.987 3.156 1.00 93.44 186 LEU A O 1
ATOM 1439 N N . VAL A 1 187 ? -9.547 -2.438 1.534 1.00 96.62 187 VAL A N 1
ATOM 1440 C CA . VAL A 1 187 ? -8.636 -3.071 0.584 1.00 96.62 187 VAL A CA 1
ATOM 1441 C C . VAL A 1 187 ? -7.891 -2.012 -0.224 1.00 96.62 187 VAL A C 1
ATOM 1443 O O . VAL A 1 187 ? -8.393 -0.907 -0.462 1.00 96.62 187 VAL A O 1
ATOM 1446 N N . HIS A 1 188 ? -6.696 -2.372 -0.679 1.00 97.56 188 HIS A N 1
ATOM 1447 C CA . HIS A 1 188 ? -5.941 -1.623 -1.681 1.00 97.56 188 HIS A CA 1
ATOM 1448 C C . HIS A 1 188 ? -5.590 -2.545 -2.844 1.00 97.56 188 HIS A C 1
ATOM 1450 O O . HIS A 1 188 ? -5.462 -3.759 -2.657 1.00 97.56 188 HIS A O 1
ATOM 1456 N N . PHE A 1 189 ? -5.358 -1.976 -4.024 1.00 98.19 189 PHE A N 1
ATOM 1457 C CA . PHE A 1 189 ? -4.790 -2.725 -5.140 1.00 98.19 189 PHE A CA 1
ATOM 1458 C C . PHE A 1 189 ? -3.815 -1.873 -5.947 1.00 98.19 189 PHE A C 1
ATOM 1460 O O . PHE A 1 189 ? -3.948 -0.652 -6.006 1.00 98.19 189 PHE A O 1
ATOM 1467 N N . ALA A 1 190 ? -2.824 -2.513 -6.564 1.00 97.00 190 ALA A N 1
ATOM 1468 C CA . ALA A 1 190 ? -1.837 -1.826 -7.382 1.00 97.00 190 ALA A CA 1
ATOM 1469 C C . ALA A 1 190 ? -1.261 -2.694 -8.491 1.00 97.00 190 ALA A C 1
ATOM 1471 O O . ALA A 1 190 ? -1.119 -3.911 -8.368 1.00 97.00 190 ALA A O 1
ATOM 1472 N N . ASN A 1 191 ? -0.873 -2.029 -9.570 1.00 97.31 191 ASN A N 1
ATOM 1473 C CA . ASN A 1 191 ? -0.186 -2.649 -10.684 1.00 97.31 191 ASN A CA 1
ATOM 1474 C C . ASN A 1 191 ? 1.315 -2.828 -10.401 1.00 97.31 191 ASN A C 1
ATOM 1476 O O . ASN A 1 191 ? 2.004 -1.860 -10.077 1.00 97.31 191 ASN A O 1
ATOM 1480 N N . PHE A 1 192 ? 1.834 -4.039 -10.613 1.00 96.50 192 PHE A N 1
ATOM 1481 C CA . PHE A 1 192 ? 3.269 -4.331 -10.671 1.00 96.50 192 PHE A CA 1
ATOM 1482 C C . PHE A 1 192 ? 3.634 -4.991 -12.003 1.00 96.50 192 PHE A C 1
ATOM 1484 O O . PHE A 1 192 ? 2.773 -5.390 -12.775 1.00 96.50 192 PHE A O 1
ATOM 1491 N N . LYS A 1 193 ? 4.932 -5.149 -12.286 1.00 94.44 193 LYS A N 1
ATOM 1492 C CA . LYS A 1 193 ? 5.412 -5.680 -13.577 1.00 94.44 193 LYS A CA 1
ATOM 1493 C C . LYS A 1 193 ? 4.775 -7.031 -13.958 1.00 94.44 193 LYS A C 1
ATOM 1495 O O . LYS A 1 193 ? 4.336 -7.205 -15.091 1.00 94.44 193 LYS A O 1
ATOM 1500 N N . ASN A 1 194 ? 4.705 -7.961 -13.002 1.00 96.25 194 ASN A N 1
ATOM 1501 C CA . ASN A 1 194 ? 4.312 -9.356 -13.251 1.00 96.25 194 ASN A CA 1
ATOM 1502 C C . ASN A 1 194 ? 3.021 -9.784 -12.533 1.00 96.25 194 ASN A C 1
ATOM 1504 O O . ASN A 1 194 ? 2.549 -10.899 -12.747 1.00 96.25 194 ASN A O 1
ATOM 1508 N N . HIS A 1 195 ? 2.467 -8.944 -11.662 1.00 97.94 195 HIS A N 1
ATOM 1509 C CA . HIS A 1 195 ? 1.315 -9.297 -10.839 1.00 97.94 195 HIS A CA 1
ATOM 1510 C C . HIS A 1 195 ? 0.478 -8.070 -10.479 1.00 97.94 195 HIS A C 1
ATOM 1512 O O . HIS A 1 195 ? 0.968 -6.939 -10.469 1.00 97.94 195 HIS A O 1
ATOM 1518 N N . LEU A 1 196 ? -0.773 -8.327 -10.126 1.00 98.38 196 LEU A N 1
ATOM 1519 C CA . LEU A 1 196 ? -1.623 -7.422 -9.373 1.00 98.38 196 LEU A CA 1
ATOM 1520 C C . LEU A 1 196 ? -1.306 -7.596 -7.883 1.00 98.38 196 LEU A C 1
ATOM 1522 O O . LEU A 1 196 ? -1.409 -8.700 -7.348 1.00 98.38 196 LEU A O 1
ATOM 1526 N N . GLY A 1 197 ? -0.896 -6.524 -7.212 1.00 98.12 197 GLY A N 1
ATOM 1527 C CA . GLY A 1 197 ? -0.777 -6.508 -5.757 1.00 98.12 197 GLY A CA 1
ATOM 1528 C C . GLY A 1 197 ? -2.134 -6.200 -5.138 1.00 98.12 197 GLY A C 1
ATOM 1529 O O . GLY A 1 197 ? -2.736 -5.186 -5.489 1.00 98.12 197 GLY A O 1
ATOM 1530 N N . PHE A 1 198 ? -2.605 -7.048 -4.227 1.00 98.50 198 PHE A N 1
ATOM 1531 C CA . PHE A 1 198 ? -3.862 -6.865 -3.505 1.00 98.50 198 PHE A CA 1
ATOM 1532 C C . PHE A 1 198 ? -3.620 -6.914 -1.996 1.00 98.50 198 PHE A C 1
ATOM 1534 O O . PHE A 1 198 ? -2.881 -7.767 -1.502 1.00 98.50 198 PHE A O 1
ATOM 1541 N N . TYR A 1 199 ? -4.218 -5.977 -1.261 1.00 97.94 199 TYR A N 1
ATOM 1542 C CA . TYR A 1 199 ? -3.870 -5.699 0.134 1.00 97.94 199 TYR A CA 1
ATOM 1543 C C . TYR A 1 199 ? -5.120 -5.671 1.020 1.00 97.94 199 TYR A C 1
ATOM 1545 O O . TYR A 1 199 ? -5.646 -4.588 1.294 1.00 97.94 199 TYR A O 1
ATOM 1553 N N . PRO A 1 200 ? -5.605 -6.835 1.481 1.00 94.31 200 PRO A N 1
ATOM 1554 C CA . PRO A 1 200 ? -6.829 -6.933 2.262 1.00 94.31 200 PRO A CA 1
ATOM 1555 C C . PRO A 1 200 ? -6.596 -6.933 3.776 1.00 94.31 200 PRO A C 1
ATOM 1557 O O . PRO A 1 200 ? -7.456 -7.387 4.507 1.00 94.31 200 PRO A O 1
ATOM 1560 N N . THR A 1 201 ? -5.467 -6.416 4.267 1.00 93.69 201 THR A N 1
ATOM 1561 C CA . THR A 1 201 ? -5.071 -6.440 5.694 1.00 93.69 201 THR A CA 1
ATOM 1562 C C . THR A 1 201 ? -4.746 -7.847 6.242 1.00 93.69 201 THR A C 1
ATOM 1564 O O . THR A 1 201 ? -5.098 -8.853 5.625 1.00 93.69 201 THR A O 1
ATOM 1567 N N . PRO A 1 202 ? -4.004 -7.957 7.366 1.00 94.38 202 PRO A N 1
ATOM 1568 C CA . PRO A 1 202 ? -3.575 -9.259 7.882 1.00 94.38 202 PRO A CA 1
ATOM 1569 C C . PRO A 1 202 ? -4.680 -10.250 8.233 1.00 94.38 202 PRO A C 1
ATOM 1571 O O . PRO A 1 202 ? -4.579 -11.398 7.806 1.00 94.38 202 PRO A O 1
ATOM 1574 N N . PRO A 1 203 ? -5.760 -9.843 8.916 1.00 94.44 203 PRO A N 1
ATOM 1575 C CA . PRO A 1 203 ? -6.790 -10.801 9.277 1.00 94.44 203 PRO A CA 1
ATOM 1576 C C . PRO A 1 203 ? -7.515 -11.426 8.083 1.00 94.44 203 PRO A C 1
ATOM 1578 O O . PRO A 1 203 ? -7.969 -12.558 8.183 1.00 94.44 203 PRO A O 1
ATOM 1581 N N . ALA A 1 204 ? -7.611 -10.726 6.947 1.00 94.50 204 ALA A N 1
ATOM 1582 C CA . ALA A 1 204 ? -8.168 -11.331 5.741 1.00 94.50 204 ALA A CA 1
ATOM 1583 C C . ALA A 1 204 ? -7.214 -12.370 5.140 1.00 94.50 204 ALA A C 1
ATOM 1585 O O . ALA A 1 204 ? -7.661 -13.418 4.695 1.00 94.50 204 ALA A O 1
ATOM 1586 N N . ILE A 1 205 ? -5.899 -12.119 5.156 1.00 96.31 205 ILE A N 1
ATOM 1587 C CA . ILE A 1 205 ? -4.915 -13.119 4.707 1.00 96.31 205 ILE A CA 1
ATOM 1588 C C . ILE A 1 205 ? -4.989 -14.380 5.576 1.00 96.31 205 ILE A C 1
ATOM 1590 O O . ILE A 1 205 ? -4.875 -15.482 5.053 1.00 96.31 205 ILE A O 1
ATOM 1594 N N . GLU A 1 206 ? -5.195 -14.220 6.884 1.00 95.44 206 GLU A N 1
ATOM 1595 C CA . GLU A 1 206 ? -5.364 -15.338 7.817 1.00 95.44 206 GLU A CA 1
ATOM 1596 C C . GLU A 1 206 ? -6.683 -16.089 7.582 1.00 95.44 206 GLU A C 1
ATOM 1598 O O . GLU A 1 206 ? -6.685 -17.316 7.566 1.00 95.44 206 GLU A O 1
ATOM 1603 N N . HIS A 1 207 ? -7.791 -15.371 7.364 1.00 94.06 207 HIS A N 1
ATOM 1604 C CA . HIS A 1 207 ? -9.103 -15.980 7.127 1.00 94.06 207 HIS A CA 1
ATOM 1605 C C . HIS A 1 207 ? -9.164 -16.767 5.812 1.00 94.06 207 HIS A C 1
ATOM 1607 O O . HIS A 1 207 ? -9.690 -17.872 5.801 1.00 94.06 207 HIS A O 1
ATOM 1613 N N . PHE A 1 208 ? -8.593 -16.217 4.737 1.00 95.12 208 PHE A N 1
ATOM 1614 C CA . PHE A 1 208 ? -8.603 -16.804 3.391 1.00 95.12 208 PHE A CA 1
ATOM 1615 C C . PHE A 1 208 ? -7.314 -17.584 3.072 1.00 95.12 208 PHE A C 1
ATOM 1617 O O . PHE A 1 208 ? -6.892 -17.684 1.919 1.00 95.12 208 PHE A O 1
ATOM 1624 N N . ALA A 1 209 ? -6.606 -18.082 4.090 1.00 93.69 209 ALA A N 1
ATOM 1625 C CA . ALA A 1 209 ? -5.291 -18.696 3.900 1.00 93.69 209 ALA A CA 1
ATOM 1626 C C . ALA A 1 209 ? -5.334 -19.932 2.981 1.00 93.69 209 ALA A C 1
ATOM 1628 O O . ALA A 1 209 ? -4.372 -20.183 2.254 1.00 93.69 209 ALA A O 1
ATOM 1629 N N . GLN A 1 210 ? -6.438 -20.684 3.001 1.00 92.50 210 GLN A N 1
ATOM 1630 C CA . GLN A 1 210 ? -6.613 -21.887 2.189 1.00 92.50 210 GLN A CA 1
ATOM 1631 C C . GLN A 1 210 ? -6.842 -21.539 0.713 1.00 92.50 210 GLN A C 1
ATOM 1633 O O . GLN A 1 210 ? -6.205 -22.110 -0.167 1.00 92.50 210 GLN A O 1
ATOM 1638 N N . GLU A 1 211 ? -7.698 -20.561 0.442 1.00 91.06 211 GLU A N 1
ATOM 1639 C CA . GLU A 1 211 ? -8.026 -20.055 -0.891 1.00 91.06 211 GLU A CA 1
ATOM 1640 C C . GLU A 1 211 ? -6.839 -19.314 -1.521 1.00 91.06 211 GLU A C 1
ATOM 1642 O O . GLU A 1 211 ? -6.688 -19.264 -2.743 1.00 91.06 211 GLU A O 1
ATOM 1647 N N . LEU A 1 212 ? -5.966 -18.749 -0.683 1.00 94.06 212 LEU A N 1
ATOM 1648 C CA . LEU A 1 212 ? -4.767 -18.033 -1.106 1.00 94.06 212 LEU A CA 1
ATOM 1649 C C . LEU A 1 212 ? -3.521 -18.927 -1.229 1.00 94.06 212 LEU A C 1
ATOM 1651 O O . LEU A 1 212 ? -2.459 -18.412 -1.588 1.00 94.06 212 LEU A O 1
ATOM 1655 N N . ALA A 1 213 ? -3.624 -20.234 -0.962 1.00 92.50 213 ALA A N 1
ATOM 1656 C CA . ALA A 1 213 ? -2.479 -21.148 -0.886 1.00 92.50 213 ALA A CA 1
ATOM 1657 C C . ALA A 1 213 ? -1.651 -21.221 -2.186 1.00 92.50 213 ALA A C 1
ATOM 1659 O O . ALA A 1 213 ? -0.427 -21.353 -2.135 1.00 92.50 213 ALA A O 1
ATOM 1660 N N . ASP A 1 214 ? -2.297 -21.061 -3.344 1.00 93.38 214 ASP A N 1
ATOM 1661 C CA . ASP A 1 214 ? -1.652 -21.087 -4.666 1.00 93.38 214 ASP A CA 1
ATOM 1662 C C . ASP A 1 214 ? -1.002 -19.754 -5.076 1.00 93.38 214 ASP A C 1
ATOM 1664 O O . ASP A 1 214 ? -0.414 -19.632 -6.165 1.00 93.38 214 ASP A O 1
ATOM 1668 N N . PHE A 1 215 ? -1.114 -18.732 -4.225 1.00 94.19 215 PHE A N 1
ATOM 1669 C CA . PHE A 1 215 ? -0.615 -17.389 -4.481 1.00 94.19 215 PHE A CA 1
ATOM 1670 C C . PHE A 1 215 ? 0.488 -17.002 -3.503 1.00 94.19 215 PHE A C 1
ATOM 1672 O O . PHE A 1 215 ? 0.566 -17.445 -2.359 1.00 94.19 215 PHE A O 1
ATOM 1679 N N . LYS A 1 216 ? 1.360 -16.093 -3.945 1.00 96.44 216 LYS A N 1
ATOM 1680 C CA . LYS A 1 216 ? 2.381 -15.536 -3.062 1.00 96.44 216 LYS A CA 1
ATOM 1681 C C . LYS A 1 216 ? 1.735 -14.536 -2.109 1.00 96.44 216 LYS A C 1
ATOM 1683 O O . LYS A 1 216 ? 1.311 -13.460 -2.536 1.00 96.44 216 LYS A O 1
ATOM 1688 N N . THR A 1 217 ? 1.729 -14.864 -0.824 1.00 96.50 217 THR A N 1
ATOM 1689 C CA . THR A 1 217 ? 1.191 -14.019 0.244 1.00 96.50 217 THR A CA 1
ATOM 1690 C C . THR A 1 217 ? 2.294 -13.441 1.136 1.00 96.50 217 THR A C 1
ATOM 1692 O O . THR A 1 217 ? 3.462 -13.832 1.104 1.00 96.50 217 THR A O 1
ATOM 1695 N N . SER A 1 218 ? 1.925 -12.432 1.913 1.00 95.31 218 SER A N 1
ATOM 1696 C CA . SER A 1 218 ? 2.694 -11.846 3.010 1.00 95.31 218 SER A CA 1
ATOM 1697 C C . SER A 1 218 ? 1.715 -11.421 4.102 1.00 95.31 218 SER A C 1
ATOM 1699 O O . SER A 1 218 ? 0.507 -11.522 3.904 1.00 95.31 218 SER A O 1
ATOM 1701 N N . LYS A 1 219 ? 2.210 -10.862 5.215 1.00 92.62 219 LYS A N 1
ATOM 1702 C CA . LYS A 1 219 ? 1.382 -10.522 6.383 1.00 92.62 219 LYS A CA 1
ATOM 1703 C C . LYS A 1 219 ? 0.093 -9.758 6.061 1.00 92.62 219 LYS A C 1
ATOM 1705 O O . LYS A 1 219 ? -0.837 -9.894 6.821 1.00 92.62 219 LYS A O 1
ATOM 1710 N N . GLY A 1 220 ? 0.016 -8.945 5.009 1.00 93.69 220 GLY A N 1
ATOM 1711 C CA . GLY A 1 220 ? -1.219 -8.223 4.664 1.00 93.69 220 GLY A CA 1
ATOM 1712 C C . GLY A 1 220 ? -1.414 -8.014 3.168 1.00 93.69 220 GLY A C 1
ATOM 1713 O O . GLY A 1 220 ? -2.038 -7.030 2.774 1.00 93.69 220 GLY A O 1
ATOM 1714 N N . ALA A 1 221 ? -0.811 -8.872 2.345 1.00 96.56 221 ALA A N 1
ATOM 1715 C CA . ALA A 1 221 ? -0.867 -8.741 0.895 1.00 96.56 221 ALA A CA 1
ATOM 1716 C C . ALA A 1 221 ? -0.819 -10.100 0.205 1.00 96.56 221 ALA A C 1
ATOM 1718 O O . ALA A 1 221 ? -0.140 -11.008 0.681 1.00 96.56 221 ALA A O 1
ATOM 1719 N N . VAL A 1 222 ? -1.446 -10.178 -0.962 1.00 97.56 222 VAL A N 1
ATOM 1720 C CA . VAL A 1 222 ? -1.344 -11.282 -1.916 1.00 97.56 222 VAL A CA 1
ATOM 1721 C C . VAL A 1 222 ? -0.976 -10.736 -3.296 1.00 97.56 222 VAL A C 1
ATOM 1723 O O . VAL A 1 222 ? -1.355 -9.625 -3.672 1.00 97.56 222 VAL A O 1
ATOM 1726 N N . GLN A 1 223 ? -0.182 -11.502 -4.040 1.00 98.12 223 GLN A N 1
ATOM 1727 C CA . GLN A 1 223 ? 0.194 -11.210 -5.420 1.00 98.12 223 GLN A CA 1
ATOM 1728 C C . GLN A 1 223 ? -0.569 -12.141 -6.361 1.00 98.12 223 GLN A C 1
ATOM 1730 O O . GLN A 1 223 ? -0.339 -13.349 -6.335 1.00 98.12 223 GLN A O 1
ATOM 1735 N N . PHE A 1 224 ? -1.413 -11.579 -7.226 1.00 96.94 224 PHE A N 1
ATOM 1736 C CA . PHE A 1 224 ? -2.098 -12.318 -8.287 1.00 96.94 224 PHE A CA 1
ATOM 1737 C C . PHE A 1 224 ? -1.299 -12.195 -9.593 1.00 96.94 224 PHE A C 1
ATOM 1739 O O . PHE A 1 224 ? -1.271 -11.113 -10.188 1.00 96.94 224 PHE A O 1
ATOM 1746 N N . PRO A 1 225 ? -0.582 -13.246 -10.035 1.00 96.69 225 PRO A N 1
ATOM 1747 C CA . PRO A 1 225 ? 0.259 -13.172 -11.224 1.00 96.69 225 PRO A CA 1
ATOM 1748 C C . PRO A 1 225 ? -0.583 -12.930 -12.471 1.00 96.69 225 PRO A C 1
ATOM 1750 O O . PRO A 1 225 ? -1.549 -13.644 -12.705 1.00 96.69 225 PRO A O 1
ATOM 1753 N N . TYR A 1 226 ? -0.161 -12.009 -13.335 1.00 94.06 226 TYR A N 1
ATOM 1754 C CA . TYR A 1 226 ? -0.865 -11.758 -14.597 1.00 94.06 226 TYR A CA 1
ATOM 1755 C C . TYR A 1 226 ? -0.722 -12.885 -15.629 1.00 94.06 226 TYR A C 1
ATOM 1757 O O . TYR A 1 226 ? -1.371 -12.847 -16.669 1.00 94.06 226 TYR A O 1
ATOM 1765 N N . ALA A 1 227 ? 0.165 -13.850 -15.374 1.00 92.69 227 ALA A N 1
ATOM 1766 C CA . ALA A 1 227 ? 0.290 -15.068 -16.171 1.00 92.69 227 ALA A CA 1
ATOM 1767 C C . ALA A 1 227 ? -0.837 -16.079 -15.888 1.00 92.69 227 ALA A C 1
ATOM 1769 O O . ALA A 1 227 ? -0.991 -17.036 -16.639 1.00 92.69 227 ALA A O 1
ATOM 1770 N N . LYS A 1 228 ? -1.592 -15.883 -14.801 1.00 90.50 228 LYS A N 1
ATOM 1771 C CA . LYS A 1 228 ? -2.785 -16.653 -14.448 1.00 90.50 228 LYS A CA 1
ATOM 1772 C C . LYS A 1 228 ? -4.013 -15.752 -14.572 1.00 90.50 228 LYS A C 1
ATOM 1774 O O . LYS A 1 228 ? -3.894 -14.524 -14.588 1.00 90.50 228 LYS A O 1
ATOM 1779 N N . GLU A 1 229 ? -5.191 -16.357 -14.643 1.00 90.31 229 GLU A N 1
ATOM 1780 C CA . GLU A 1 229 ? -6.439 -15.604 -14.543 1.00 90.31 229 GLU A CA 1
ATOM 1781 C C . GLU A 1 229 ? -6.527 -14.908 -13.181 1.00 90.31 229 GLU A C 1
ATOM 1783 O O . GLU A 1 229 ? -6.127 -15.455 -12.150 1.00 90.31 229 GLU A O 1
ATOM 1788 N N . ILE A 1 230 ? -7.011 -13.665 -13.183 1.00 94.19 230 ILE A N 1
ATOM 1789 C CA . ILE A 1 230 ? -7.207 -12.910 -11.947 1.00 94.19 230 ILE A CA 1
ATOM 1790 C C . ILE A 1 230 ? -8.447 -13.472 -11.242 1.00 94.19 230 ILE A C 1
ATOM 1792 O O . ILE A 1 230 ? -9.513 -13.492 -11.860 1.00 94.19 230 ILE A O 1
ATOM 1796 N N . PRO A 1 231 ? -8.342 -13.899 -9.970 1.00 93.69 231 PRO A N 1
ATOM 1797 C CA . PRO A 1 231 ? -9.454 -14.508 -9.250 1.00 93.69 231 PRO A CA 1
ATOM 1798 C C . PRO A 1 231 ? -10.417 -13.421 -8.753 1.00 93.69 231 PRO A C 1
ATOM 1800 O O . PRO A 1 231 ? -10.383 -13.013 -7.592 1.00 93.69 231 PRO A O 1
ATOM 1803 N N . TYR A 1 232 ? -11.243 -12.895 -9.659 1.00 93.75 232 TYR A N 1
ATOM 1804 C CA . TYR A 1 232 ? -12.178 -11.808 -9.356 1.00 93.75 232 TYR A CA 1
ATOM 1805 C C . TYR A 1 232 ? -13.177 -12.187 -8.258 1.00 93.75 232 TYR A C 1
ATOM 1807 O O . TYR A 1 232 ? -13.431 -11.359 -7.387 1.00 93.75 232 TYR A O 1
ATOM 1815 N N . ASP A 1 233 ? -13.658 -13.430 -8.248 1.00 91.25 233 ASP A N 1
ATOM 1816 C CA . ASP A 1 233 ? -14.602 -13.922 -7.238 1.00 91.25 233 ASP A CA 1
ATOM 1817 C C . ASP A 1 233 ? -13.968 -13.901 -5.837 1.00 91.25 233 ASP A C 1
ATOM 1819 O O . ASP A 1 233 ? -14.544 -13.358 -4.898 1.00 91.25 233 ASP A O 1
ATOM 1823 N N . LEU A 1 234 ? -12.713 -14.348 -5.711 1.00 94.94 234 LEU A N 1
ATOM 1824 C CA . LEU A 1 234 ? -11.975 -14.296 -4.445 1.00 94.94 234 LEU A CA 1
ATOM 1825 C C . LEU A 1 234 ? -11.725 -12.851 -3.977 1.00 94.94 234 LEU A C 1
ATOM 1827 O O . LEU A 1 234 ? -11.807 -12.549 -2.788 1.00 94.94 234 LEU A O 1
ATOM 1831 N N . ILE A 1 235 ? -11.438 -11.925 -4.901 1.00 97.56 235 ILE A N 1
ATOM 1832 C CA . ILE A 1 235 ? -11.319 -10.491 -4.579 1.00 97.56 235 ILE A CA 1
ATOM 1833 C C . ILE A 1 235 ? -12.650 -9.949 -4.039 1.00 97.56 235 ILE A C 1
ATOM 1835 O O . ILE A 1 235 ? -12.653 -9.163 -3.083 1.00 97.56 235 ILE A O 1
ATOM 1839 N N . GLU A 1 236 ? -13.770 -10.353 -4.638 1.00 95.06 236 GLU A N 1
ATOM 1840 C CA . GLU A 1 236 ? -15.110 -9.984 -4.192 1.00 95.06 236 GLU A CA 1
ATOM 1841 C C . GLU A 1 236 ? -15.393 -10.508 -2.779 1.00 95.06 236 GLU A C 1
ATOM 1843 O O . GLU A 1 236 ? -15.756 -9.726 -1.897 1.00 95.06 236 GLU A O 1
ATOM 1848 N N . GLU A 1 237 ? -15.169 -11.802 -2.545 1.00 91.62 237 GLU A N 1
ATOM 1849 C CA . GLU A 1 237 ? -15.389 -12.473 -1.261 1.00 91.62 237 GLU A CA 1
ATOM 1850 C C . GLU A 1 237 ? -14.569 -11.841 -0.137 1.00 91.62 237 GLU A C 1
ATOM 1852 O O . GLU A 1 237 ? -15.121 -11.463 0.902 1.00 91.62 237 GLU A O 1
ATOM 1857 N N . ILE A 1 238 ? -13.270 -11.624 -0.371 1.00 96.25 238 ILE A N 1
ATOM 1858 C CA . ILE A 1 238 ? -12.386 -10.957 0.589 1.00 96.25 238 ILE A CA 1
ATOM 1859 C C . ILE A 1 238 ? -12.891 -9.544 0.903 1.00 96.25 238 ILE A C 1
ATOM 1861 O O . ILE A 1 238 ? -12.889 -9.114 2.060 1.00 96.25 238 ILE A O 1
ATOM 1865 N N . THR A 1 239 ? -13.348 -8.807 -0.111 1.00 96.50 239 THR A N 1
ATOM 1866 C CA . THR A 1 239 ? -13.861 -7.446 0.082 1.00 96.50 239 THR A CA 1
ATOM 1867 C C . THR A 1 239 ? -15.156 -7.449 0.896 1.00 96.50 239 THR A C 1
ATOM 1869 O O . THR A 1 239 ? -15.278 -6.676 1.848 1.00 96.50 239 THR A O 1
ATOM 1872 N N . ARG A 1 240 ? -16.110 -8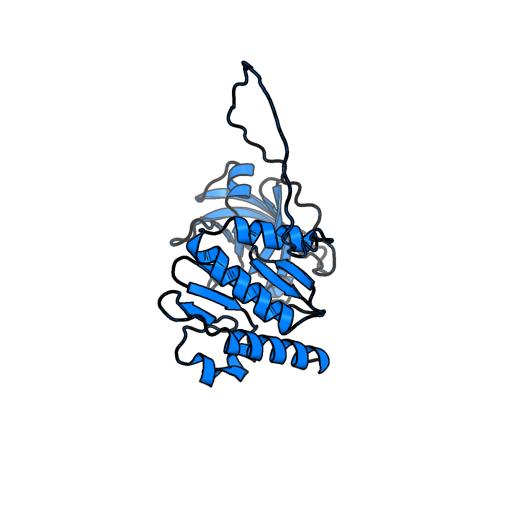.333 0.577 1.00 93.50 240 ARG A N 1
ATOM 1873 C CA . ARG A 1 240 ? -17.367 -8.475 1.335 1.00 93.50 240 ARG A CA 1
ATOM 1874 C C . ARG A 1 240 ? -17.097 -8.847 2.789 1.00 93.50 240 ARG A C 1
ATOM 1876 O O . ARG A 1 240 ? -17.709 -8.279 3.694 1.00 93.50 240 ARG A O 1
ATOM 1883 N N . TRP A 1 241 ? -16.148 -9.751 3.018 1.00 94.94 241 TRP A N 1
ATOM 1884 C CA . TRP A 1 241 ? -15.724 -10.131 4.359 1.00 94.94 241 TRP A CA 1
ATOM 1885 C C . TRP A 1 241 ? -15.146 -8.942 5.135 1.00 94.94 241 TRP A C 1
ATOM 1887 O O . TRP A 1 241 ? -15.527 -8.720 6.285 1.00 94.94 241 TRP A O 1
ATOM 1897 N N . GLN A 1 242 ? -14.308 -8.114 4.498 1.00 93.00 242 GLN A N 1
ATOM 1898 C CA . GLN A 1 242 ? -13.778 -6.895 5.119 1.00 93.00 242 GLN A CA 1
ATOM 1899 C C . GLN A 1 242 ? -14.885 -5.920 5.525 1.00 93.00 242 GLN A C 1
ATOM 1901 O O . GLN A 1 242 ? -14.848 -5.394 6.638 1.00 93.00 242 GLN A O 1
ATOM 1906 N N . VAL A 1 243 ? -15.883 -5.702 4.663 1.00 92.44 243 VAL A N 1
ATOM 1907 C CA . VAL A 1 243 ? -17.044 -4.850 4.975 1.00 92.44 243 VAL A CA 1
ATOM 1908 C C . VAL A 1 243 ? -17.812 -5.408 6.176 1.00 92.44 243 VAL A C 1
ATOM 1910 O O . VAL A 1 243 ? -18.065 -4.687 7.142 1.00 92.44 243 VAL A O 1
ATOM 1913 N N . ALA A 1 244 ? -18.127 -6.706 6.163 1.00 90.06 244 ALA A N 1
ATOM 1914 C CA . ALA A 1 244 ? -18.862 -7.362 7.244 1.00 90.06 244 ALA A CA 1
ATOM 1915 C C . ALA A 1 244 ? -18.112 -7.303 8.584 1.00 90.06 244 ALA A C 1
ATOM 1917 O O . ALA A 1 244 ? -18.721 -7.102 9.636 1.00 90.06 244 ALA A O 1
ATOM 1918 N N . ARG A 1 245 ? -16.784 -7.439 8.552 1.00 87.31 245 ARG A N 1
ATOM 1919 C CA . ARG A 1 245 ? -15.924 -7.326 9.731 1.00 87.31 245 ARG A CA 1
ATOM 1920 C C . ARG A 1 245 ? -15.921 -5.909 10.314 1.00 87.31 245 ARG A C 1
ATOM 1922 O O . ARG A 1 245 ? -15.967 -5.766 11.532 1.00 87.31 245 ARG A O 1
ATOM 1929 N N . GLN A 1 246 ? -15.918 -4.864 9.479 1.00 75.81 246 GLN A N 1
ATOM 1930 C CA . GLN A 1 246 ? -15.976 -3.479 9.973 1.00 75.81 246 GLN A CA 1
ATOM 1931 C C . GLN A 1 246 ? -17.263 -3.190 10.752 1.00 75.81 246 GLN A C 1
ATOM 1933 O O . GLN A 1 246 ? -17.211 -2.520 11.782 1.00 75.81 246 GLN A O 1
ATOM 1938 N N . ILE A 1 247 ? -18.399 -3.735 10.306 1.00 69.06 247 ILE A N 1
ATOM 1939 C CA . ILE A 1 247 ? -19.691 -3.585 10.996 1.00 69.06 247 ILE A CA 1
ATOM 1940 C C . ILE A 1 247 ? -19.649 -4.223 12.396 1.00 69.06 247 ILE A C 1
ATOM 1942 O O . ILE A 1 247 ? -20.296 -3.731 13.318 1.00 69.06 247 ILE A O 1
ATOM 1946 N N . LYS A 1 248 ? -18.858 -5.287 12.577 1.00 65.81 248 LYS A N 1
ATOM 1947 C CA . LYS A 1 248 ? -18.735 -6.022 13.846 1.00 65.81 248 LYS A CA 1
ATOM 1948 C C . LYS A 1 248 ? -17.755 -5.397 14.852 1.00 65.81 248 LYS A C 1
ATOM 1950 O O . LYS A 1 248 ? -17.701 -5.858 15.986 1.00 65.81 248 LYS A O 1
ATOM 1955 N N . GLY A 1 249 ? -17.030 -4.335 14.484 1.00 58.66 249 GLY A N 1
ATOM 1956 C CA . GLY A 1 249 ? -16.189 -3.562 15.411 1.00 58.66 249 GLY A CA 1
ATOM 1957 C C . GLY A 1 249 ? -14.804 -4.147 15.727 1.00 58.66 249 GLY A C 1
ATOM 1958 O O . GLY A 1 249 ? -14.131 -3.632 16.619 1.00 58.66 249 GLY A O 1
ATOM 1959 N N . GLU A 1 250 ? -14.358 -5.167 14.989 1.00 43.50 250 GLU A N 1
ATOM 1960 C CA . GLU A 1 250 ? -13.048 -5.833 15.152 1.00 43.50 250 GLU A CA 1
ATOM 1961 C C . GLU A 1 250 ? -11.888 -5.187 14.356 1.00 43.50 250 GLU A C 1
ATOM 1963 O O . GLU A 1 250 ? -12.074 -4.182 13.616 1.00 43.50 250 GLU A O 1
#

Radius of gyration: 23.71 Å; chains: 1; bounding box: 56×51×71 Å

Foldseek 3Di:
DQQDKDKDKWAWAQDPPDNKIKTFDPDDCCVRPVDQKFFKWKAWQRRIDTFIFHDDVDPTTMTIDDPVNCVVVVHDGGDMTMMMIDGDDPPDDDPDPPPPDDDDDDDDDDDDDDDDDDDDDDDDDDDDDPDPPDPFVVLQVVLLVPDDPVCSVVVVLLVVLLCVLCVPWDWGDDPNWTFTHDPHTQKTWDDDPFWIKIFRAQVLCVVCVVVLVVFDDDNGITTGGPVDDDPSVSSSVSSNVSVVVVVVVD

Sequence (250 aa):
MNPKTYEFTAEIKKVTDLDGAYIEFPYDVKEEFGKGRVPVTATFDGLAYDGSLVRMKTPCHIIGLRKDIRAGIGKQPGDTIQVTIQERDPKQPKANAVYSGKVGKKSDSKTKQKTIAKPKTTSKAAASKKAPANSEDAAVEAYLNAQPLERQGILRKVQQVIRQAAPDALEKISYGMPTFWQGKNLVHFANFKNHLGFYPTPPAIEHFAQELADFKTSKGAVQFPYAKEIPYDLIEEITRWQVARQIKGE

Secondary structure (DSSP, 8-state):
----EEEEEEE-EEPTTSS-EEEEE-S-HHHHHSSSEEEEEEEETTEEEEEEEE--SSSSEEEEE-HHHHHHHT--TT-EEEEEEEE--TTSPP---------------------------------------SHHHHHHHHHHHTS-HHHHHHHHHHHHHHHHH-TTPEEEEETTEEEEEESEEEEEEEE-SSEEEEE--HHHHHHTTTTTTTSEEETTEEEEETTS---HHHHHHHHHHHHHHHHTT-

InterPro domains:
  IPR014922 YdhG-like domain [PF08818] (151-241)
  IPR015018 Protein of unknown function DUF1905 [PF08922] (8-85)
  IPR037079 AF2212/PG0164-like superfamily [G3DSA:2.40.30.100] (4-87)

Organism: NCBI:txid1158606

pLDDT: mean 76.38, std 23.58, range [21.14, 98.5]